Protein AF-A0A932V1C9-F1 (afdb_monomer_lite)

Secondary structure (DSSP, 8-state):
--HHHHHHHHHHHHHHHHHHHHHHHTT-S---TT--S---TTHHHHHHHHHHHHHHHHHHHHHHHTTS-HHHHHHHHHHHHHHHHHGGGS-HHHHH--SSGGG--STT--HHHHHHHHSS----HHHHHHHIIIIIHHHHHHHHHHHHTTTTT---HHHHHHHHHHHHHHHHHHHHHHHS-TTHHHHHHHHHHHHHHHHHHHHHHHHHHTT--

Foldseek 3Di:
DDPVLLVLLLQLLLVLQLVLQVCVQVCPPHVDCVCVDNSDNLSNNVRSNLRSVLLSLLVVLLVVLLPPDPVSLVVSLLVQLLVNLLSNLPVSSCVSDVPDPVPADDPPQGPVNSVVSVDDDPVPVVSSVNSSLQQSQLSNQLSVLCNVVVLLPDLDLVSLLVSLQVSLLRRCQSVCVVVPNSCCSNVSRSSSRNSSSNSNNVSSVVVVVVVVD

pLDDT: mean 82.54, std 16.8, range [38.56, 98.31]

Structure (mmCIF, N/CA/C/O backbone):
data_AF-A0A932V1C9-F1
#
_entry.id   AF-A0A932V1C9-F1
#
loop_
_atom_site.group_PDB
_atom_site.id
_atom_site.type_symbol
_atom_site.label_atom_id
_atom_site.label_alt_id
_atom_site.label_comp_id
_atom_site.label_asym_id
_atom_site.label_entity_id
_atom_site.label_seq_id
_atom_site.pdbx_PDB_ins_code
_atom_site.Cartn_x
_atom_site.Cartn_y
_atom_site.Cartn_z
_atom_site.occupancy
_atom_site.B_iso_or_equiv
_atom_site.auth_seq_id
_atom_site.auth_comp_id
_atom_site.auth_asym_id
_atom_site.auth_atom_id
_atom_site.pdbx_PDB_model_num
ATOM 1 N N . MET A 1 1 ? -2.515 -4.871 16.601 1.00 80.12 1 MET A N 1
ATOM 2 C CA . MET A 1 1 ? -3.136 -5.969 15.827 1.00 80.12 1 MET A CA 1
ATOM 3 C C . MET A 1 1 ? -2.437 -7.257 16.217 1.00 80.12 1 MET A C 1
ATOM 5 O O . MET A 1 1 ? -1.252 -7.191 16.514 1.00 80.12 1 MET A O 1
ATOM 9 N N . ARG A 1 2 ? -3.146 -8.390 16.272 1.00 86.50 2 ARG A N 1
ATOM 10 C CA . ARG A 1 2 ? -2.517 -9.699 16.536 1.00 86.50 2 ARG A CA 1
ATOM 11 C C . ARG A 1 2 ? -1.688 -10.137 15.316 1.00 86.50 2 ARG A C 1
ATOM 13 O O . ARG A 1 2 ? -2.022 -9.751 14.199 1.00 86.50 2 ARG A O 1
ATOM 20 N N . ALA A 1 3 ? -0.659 -10.965 15.514 1.00 86.25 3 ALA A N 1
ATOM 21 C CA . ALA A 1 3 ? 0.229 -11.427 14.436 1.00 86.25 3 ALA A CA 1
ATOM 22 C C . ALA A 1 3 ? -0.532 -12.086 13.269 1.00 86.25 3 ALA A C 1
ATOM 24 O O . ALA A 1 3 ? -0.274 -11.772 12.113 1.00 86.25 3 ALA A O 1
ATOM 25 N N . ARG A 1 4 ? -1.550 -12.908 13.564 1.00 87.62 4 ARG A N 1
ATOM 26 C CA . ARG A 1 4 ? -2.413 -13.543 12.547 1.00 87.62 4 ARG A CA 1
ATOM 27 C C . ARG A 1 4 ? -3.140 -12.529 11.653 1.00 87.62 4 ARG A C 1
ATOM 29 O O . ARG A 1 4 ? -3.198 -12.708 10.443 1.00 87.62 4 ARG A O 1
ATOM 36 N N . ALA A 1 5 ? -3.641 -11.444 12.247 1.00 90.25 5 ALA A N 1
ATOM 37 C CA . ALA A 1 5 ? -4.327 -10.378 11.520 1.00 90.25 5 ALA A CA 1
ATOM 38 C C . ALA A 1 5 ? -3.374 -9.627 10.573 1.00 90.25 5 ALA A C 1
ATOM 40 O O . ALA A 1 5 ? -3.745 -9.294 9.450 1.00 90.25 5 ALA A O 1
ATOM 41 N N . LEU A 1 6 ? -2.135 -9.386 11.013 1.00 92.31 6 LEU A N 1
ATOM 42 C CA . LEU A 1 6 ? -1.096 -8.807 10.159 1.00 92.31 6 LEU A CA 1
ATOM 43 C C . LEU A 1 6 ? -0.701 -9.774 9.038 1.00 92.31 6 LEU A C 1
ATOM 45 O O . LEU A 1 6 ? -0.618 -9.357 7.889 1.00 92.31 6 LEU A O 1
ATOM 49 N N . GLY A 1 7 ? -0.549 -11.063 9.352 1.00 94.94 7 GLY A N 1
ATOM 50 C CA . GLY A 1 7 ? -0.233 -12.103 8.373 1.00 94.94 7 GLY A CA 1
ATOM 51 C C . GLY A 1 7 ? -1.237 -12.155 7.221 1.00 94.94 7 GLY A C 1
ATOM 52 O O . GLY A 1 7 ? -0.828 -12.207 6.067 1.00 94.94 7 GLY A O 1
ATOM 53 N N . LEU A 1 8 ? -2.540 -12.049 7.507 1.00 96.44 8 LEU A N 1
ATOM 54 C CA . LEU A 1 8 ? -3.567 -12.021 6.462 1.00 96.44 8 LEU A CA 1
ATOM 55 C C . LEU A 1 8 ? -3.493 -10.760 5.586 1.00 96.44 8 LEU A C 1
ATOM 57 O O . LEU A 1 8 ? -3.622 -10.860 4.370 1.00 96.44 8 LEU A O 1
ATOM 61 N N . ILE A 1 9 ? -3.266 -9.585 6.182 1.00 97.12 9 ILE A N 1
ATOM 62 C CA . ILE A 1 9 ? -3.111 -8.327 5.431 1.00 97.12 9 ILE A CA 1
ATOM 63 C C . ILE A 1 9 ? -1.899 -8.415 4.497 1.00 97.12 9 ILE A C 1
ATOM 65 O O . ILE A 1 9 ? -2.013 -8.099 3.315 1.00 97.12 9 ILE A O 1
ATOM 69 N N . GLY A 1 10 ? -0.763 -8.887 5.018 1.00 97.44 10 GLY A N 1
ATOM 70 C CA . GLY A 1 10 ? 0.448 -9.104 4.231 1.00 97.44 10 GLY A CA 1
ATOM 71 C C . GLY A 1 10 ? 0.234 -10.123 3.113 1.00 97.44 10 GLY A C 1
ATOM 72 O O . GLY A 1 10 ? 0.611 -9.856 1.979 1.00 97.44 10 GLY A O 1
ATOM 73 N N . LEU A 1 11 ? -0.444 -11.242 3.393 1.00 97.81 11 LEU A N 1
ATOM 74 C CA . LEU A 1 11 ? -0.774 -12.255 2.389 1.00 97.81 11 LEU A CA 1
ATOM 75 C C . LEU A 1 11 ? -1.630 -11.675 1.258 1.00 97.81 11 LEU A C 1
ATOM 77 O O . LEU A 1 11 ? -1.297 -11.864 0.095 1.00 97.81 11 LEU A O 1
ATOM 81 N N . MET A 1 12 ? -2.705 -10.948 1.577 1.00 98.25 12 MET A N 1
ATOM 82 C CA . MET A 1 12 ? -3.568 -10.347 0.553 1.00 98.25 12 MET A CA 1
ATOM 83 C C . MET A 1 12 ? -2.836 -9.277 -0.263 1.00 98.25 12 MET A C 1
ATOM 85 O O . MET A 1 12 ? -2.973 -9.237 -1.486 1.00 98.25 12 MET A O 1
ATOM 89 N N . GLY A 1 13 ? -2.017 -8.450 0.396 1.00 97.81 13 GLY A N 1
ATOM 90 C CA . GLY A 1 13 ? -1.139 -7.501 -0.285 1.00 97.81 13 GLY A CA 1
ATOM 91 C C . GLY A 1 13 ? -0.151 -8.199 -1.216 1.00 97.81 13 GLY A C 1
ATOM 92 O O . GLY A 1 13 ? 0.055 -7.748 -2.341 1.00 97.81 13 GLY A O 1
ATOM 93 N N . GLY A 1 14 ? 0.414 -9.327 -0.784 1.00 97.44 14 GLY A N 1
ATOM 94 C CA . GLY A 1 14 ? 1.345 -10.109 -1.585 1.00 97.44 14 GLY A CA 1
ATOM 95 C C . GLY A 1 14 ? 0.688 -10.807 -2.767 1.00 97.44 14 GLY A C 1
ATOM 96 O O . GLY A 1 14 ? 1.219 -10.751 -3.868 1.00 97.44 14 GLY A O 1
ATOM 97 N N . VAL A 1 15 ? -0.507 -11.375 -2.596 1.00 97.94 15 VAL A N 1
ATOM 98 C CA . VAL A 1 15 ? -1.284 -11.931 -3.715 1.00 97.94 15 VAL A CA 1
ATOM 99 C C . VAL A 1 15 ? -1.595 -10.842 -4.744 1.00 97.94 15 VAL A C 1
ATOM 101 O O . VAL A 1 15 ? -1.341 -11.038 -5.929 1.00 97.94 15 VAL A O 1
ATOM 104 N N . GLY A 1 16 ? -2.061 -9.666 -4.311 1.00 96.94 16 GLY A N 1
ATOM 105 C CA . GLY A 1 16 ? -2.311 -8.545 -5.223 1.00 96.94 16 GLY A CA 1
ATOM 106 C C . GLY A 1 16 ? -1.048 -8.060 -5.941 1.00 96.94 16 GLY A C 1
ATOM 107 O O . GLY A 1 16 ? -1.083 -7.778 -7.136 1.00 96.94 16 GLY A O 1
ATOM 108 N N . GLY A 1 17 ? 0.082 -8.008 -5.232 1.00 95.19 17 GLY A N 1
ATOM 109 C CA . GLY A 1 17 ? 1.374 -7.640 -5.807 1.00 95.19 17 GLY A CA 1
ATOM 110 C C . GLY A 1 17 ? 1.875 -8.660 -6.831 1.00 95.19 17 GLY A C 1
ATOM 111 O O . GLY A 1 17 ? 2.350 -8.275 -7.897 1.00 95.19 17 GLY A O 1
ATOM 112 N N . ALA A 1 18 ? 1.705 -9.954 -6.546 1.00 94.88 18 ALA A N 1
ATOM 113 C CA . ALA A 1 18 ? 2.035 -11.042 -7.461 1.00 94.88 18 ALA A CA 1
ATOM 114 C C . ALA A 1 18 ? 1.186 -10.987 -8.737 1.00 94.88 18 ALA A C 1
ATOM 116 O O . ALA A 1 18 ? 1.734 -11.118 -9.826 1.00 94.88 18 ALA A O 1
ATOM 117 N N . ILE A 1 19 ? -0.127 -10.749 -8.613 1.00 94.94 19 ILE A N 1
ATOM 118 C CA . ILE A 1 19 ? -1.040 -10.609 -9.759 1.00 94.94 19 ILE A CA 1
ATOM 119 C C . ILE A 1 19 ? -0.612 -9.433 -10.638 1.00 94.94 19 ILE A C 1
ATOM 121 O O . ILE A 1 19 ? -0.458 -9.598 -11.844 1.00 94.94 19 ILE A O 1
ATOM 125 N N . ASN A 1 20 ? -0.350 -8.269 -10.039 1.00 91.94 20 ASN A N 1
ATOM 126 C CA . ASN A 1 20 ? 0.087 -7.089 -10.784 1.00 91.94 20 ASN A CA 1
ATOM 127 C C . ASN A 1 20 ? 1.420 -7.323 -11.507 1.00 91.94 20 ASN A C 1
ATOM 129 O O . ASN A 1 20 ? 1.553 -6.970 -12.675 1.00 91.94 20 ASN A O 1
ATOM 133 N N . ALA A 1 21 ? 2.390 -7.942 -10.833 1.00 88.69 21 ALA A N 1
ATOM 134 C CA . ALA A 1 21 ? 3.677 -8.289 -11.423 1.00 88.69 21 ALA A CA 1
ATOM 135 C C . ALA A 1 21 ? 3.544 -9.333 -12.541 1.00 88.69 21 ALA A C 1
ATOM 137 O O . ALA A 1 21 ? 4.199 -9.212 -13.576 1.00 88.69 21 ALA A O 1
ATOM 138 N N . TRP A 1 22 ? 2.672 -10.327 -12.355 1.00 90.38 22 TRP A N 1
ATOM 139 C CA . TRP A 1 22 ? 2.363 -11.329 -13.369 1.00 90.38 22 TRP A CA 1
ATOM 140 C C . TRP A 1 22 ? 1.705 -10.704 -14.597 1.00 90.38 22 TRP A C 1
ATOM 142 O O . TRP A 1 22 ? 2.082 -11.040 -15.711 1.00 90.38 22 TRP A O 1
ATOM 152 N N . TRP A 1 23 ? 0.789 -9.752 -14.427 1.00 89.56 23 TRP A N 1
ATOM 153 C CA . TRP A 1 23 ? 0.199 -9.014 -15.542 1.00 89.56 23 TRP A CA 1
ATOM 154 C C . TRP A 1 23 ? 1.222 -8.209 -16.329 1.00 89.56 23 TRP A C 1
ATOM 156 O O . TRP A 1 23 ? 1.240 -8.296 -17.555 1.00 89.56 23 TRP A O 1
ATOM 166 N N . CYS A 1 24 ? 2.135 -7.516 -15.645 1.00 81.69 24 CYS A N 1
ATOM 167 C CA . CYS A 1 24 ? 3.250 -6.853 -16.317 1.00 81.69 24 CYS A CA 1
ATOM 168 C C . CYS A 1 24 ? 4.130 -7.862 -17.081 1.00 81.69 24 CYS A C 1
ATOM 170 O O . CYS A 1 24 ? 4.468 -7.619 -18.235 1.00 81.69 24 CYS A O 1
ATOM 172 N N . TYR A 1 25 ? 4.440 -9.016 -16.477 1.00 82.12 25 TYR A N 1
ATOM 173 C CA . TYR A 1 25 ? 5.210 -10.098 -17.107 1.00 82.12 25 TYR A CA 1
ATOM 174 C C . TYR A 1 25 ? 4.509 -10.685 -18.342 1.00 82.12 25 TYR A C 1
ATOM 176 O O . TYR A 1 25 ? 5.126 -10.850 -19.391 1.00 82.12 25 TYR A O 1
ATOM 184 N N . ALA A 1 26 ? 3.210 -10.964 -18.234 1.00 84.88 26 ALA A N 1
ATOM 185 C CA . ALA A 1 26 ? 2.373 -11.499 -19.303 1.00 84.88 26 ALA A CA 1
ATOM 186 C C . ALA A 1 26 ? 2.021 -10.449 -20.370 1.00 84.88 26 ALA A C 1
ATOM 188 O O . ALA A 1 26 ? 1.334 -10.769 -21.339 1.00 84.88 26 ALA A O 1
ATOM 189 N N . LYS A 1 27 ? 2.465 -9.199 -20.180 1.00 81.12 27 LYS A N 1
ATOM 190 C CA . LYS A 1 27 ? 2.101 -8.032 -20.983 1.00 81.12 27 LYS A CA 1
ATOM 191 C C . LYS A 1 27 ? 0.581 -7.906 -21.166 1.00 81.12 27 LYS A C 1
ATOM 193 O O . LYS A 1 27 ? 0.068 -7.683 -22.259 1.00 81.12 27 LYS A O 1
ATOM 198 N N . PHE A 1 28 ? -0.142 -8.093 -20.068 1.00 81.56 28 PHE A N 1
ATOM 199 C CA . PHE A 1 28 ? -1.590 -7.967 -19.983 1.00 81.56 28 PHE A CA 1
ATOM 200 C C . PHE A 1 28 ? -1.948 -6.734 -19.141 1.00 81.56 28 PHE A C 1
ATOM 202 O O . PHE A 1 28 ? -1.305 -6.500 -18.118 1.00 81.56 28 PHE A O 1
ATOM 209 N N . PRO A 1 29 ? -2.982 -5.955 -19.504 1.00 74.38 29 PRO A N 1
ATOM 210 C CA . PRO A 1 29 ? -3.862 -6.108 -20.670 1.00 74.38 29 PRO A CA 1
ATOM 211 C C . PRO A 1 29 ? -3.305 -5.529 -21.978 1.00 74.38 29 PRO A C 1
ATOM 213 O O . PRO A 1 29 ? -3.916 -5.735 -23.022 1.00 74.38 29 PRO A O 1
ATOM 216 N N . VAL A 1 30 ? -2.176 -4.810 -21.947 1.00 64.25 30 VAL A N 1
ATOM 217 C CA . VAL A 1 30 ? -1.542 -4.284 -23.163 1.00 64.25 30 VAL A CA 1
ATOM 218 C C . VAL A 1 30 ? -0.171 -4.912 -23.369 1.00 64.25 30 VAL A C 1
ATOM 220 O O . VAL A 1 30 ? 0.690 -4.761 -22.494 1.00 64.25 30 VAL A O 1
ATOM 223 N N . PRO A 1 31 ? 0.066 -5.535 -24.540 1.00 62.12 31 PRO A N 1
ATOM 224 C CA . PRO A 1 31 ? 1.394 -5.907 -24.982 1.00 62.12 31 PRO A CA 1
ATOM 225 C C . PRO A 1 31 ? 2.174 -4.628 -25.269 1.00 62.12 31 PRO A C 1
ATOM 227 O O . PRO A 1 31 ? 2.149 -4.112 -26.379 1.00 62.12 31 PRO A O 1
ATOM 230 N N . SER A 1 32 ? 2.790 -4.036 -24.246 1.00 53.72 32 SER A N 1
ATOM 231 C CA . SER A 1 32 ? 3.594 -2.841 -24.454 1.00 53.72 32 SER A CA 1
ATOM 232 C C . SER A 1 32 ? 5.008 -3.260 -24.854 1.00 53.72 32 SER A C 1
ATOM 234 O O . SER A 1 32 ? 5.739 -3.916 -24.108 1.00 53.72 32 SER A O 1
ATOM 236 N N . ASP A 1 33 ? 5.420 -2.835 -26.044 1.00 58.66 33 ASP A N 1
ATOM 237 C CA . ASP A 1 33 ? 6.818 -2.890 -26.496 1.00 58.66 33 ASP A CA 1
ATOM 238 C C . ASP A 1 33 ? 7.724 -1.994 -25.630 1.00 58.66 33 ASP A C 1
ATOM 240 O O . ASP A 1 33 ? 8.948 -2.065 -25.697 1.00 58.66 33 ASP A O 1
ATOM 244 N N . VAL A 1 34 ? 7.105 -1.170 -24.772 1.00 53.72 34 VAL A N 1
ATOM 245 C CA . VAL A 1 34 ? 7.740 -0.314 -23.762 1.00 53.72 34 VAL A CA 1
ATOM 246 C C . VAL A 1 34 ? 8.549 -1.137 -22.755 1.00 53.72 34 VAL A C 1
ATOM 248 O O . VAL A 1 34 ? 9.534 -0.657 -22.204 1.00 53.72 34 VAL A O 1
ATOM 251 N N . PHE A 1 35 ? 8.179 -2.402 -22.564 1.00 57.06 35 PHE A N 1
ATOM 252 C CA . PHE A 1 35 ? 8.959 -3.386 -21.830 1.00 57.06 35 PHE A CA 1
ATOM 253 C C . PHE A 1 35 ? 9.702 -4.301 -22.813 1.00 57.06 35 PHE A C 1
ATOM 255 O O . PHE A 1 35 ? 9.440 -5.501 -22.906 1.00 57.06 35 PHE A O 1
ATOM 262 N N . SER A 1 36 ? 10.620 -3.719 -23.585 1.00 53.94 36 SER A N 1
ATOM 263 C CA . SER A 1 36 ? 11.489 -4.435 -24.532 1.00 53.94 36 SER A CA 1
ATOM 264 C C . SER A 1 36 ? 12.518 -5.348 -23.844 1.00 53.94 36 SER A C 1
ATOM 266 O O . SER A 1 36 ? 13.163 -6.163 -24.502 1.00 53.94 36 SER A O 1
ATOM 268 N N . GLY A 1 37 ? 12.651 -5.256 -22.517 1.00 59.19 37 GLY A N 1
ATOM 269 C CA . GLY A 1 37 ? 13.439 -6.182 -21.709 1.00 59.19 37 GLY A CA 1
ATOM 270 C C . GLY A 1 37 ? 12.761 -7.546 -21.554 1.00 59.19 37 GLY A C 1
ATOM 271 O O . GLY A 1 37 ? 11.537 -7.651 -21.471 1.00 59.19 37 GLY A O 1
ATOM 272 N N . GLN A 1 38 ? 13.563 -8.609 -21.469 1.00 59.91 38 GLN A N 1
ATOM 273 C CA . GLN A 1 38 ? 13.074 -9.937 -21.099 1.00 59.91 38 GLN A CA 1
ATOM 274 C C . GLN A 1 38 ? 12.566 -9.889 -19.653 1.00 59.91 38 GLN A C 1
ATOM 276 O O . GLN A 1 38 ? 13.347 -9.995 -18.710 1.00 59.91 38 GLN A O 1
ATOM 281 N N . PHE A 1 39 ? 11.257 -9.703 -19.472 1.00 63.25 39 PHE A N 1
ATOM 282 C CA . PHE A 1 39 ? 10.619 -9.907 -18.179 1.00 63.25 39 PHE A CA 1
ATOM 283 C C . PHE A 1 39 ? 10.941 -11.327 -17.712 1.00 63.25 39 PHE A C 1
ATOM 285 O O . PHE A 1 39 ? 10.772 -12.309 -18.435 1.00 63.25 39 PHE A O 1
ATOM 292 N N . THR A 1 40 ? 11.461 -11.427 -16.501 1.00 74.12 40 THR A N 1
ATOM 293 C CA . THR A 1 40 ? 11.909 -12.662 -15.868 1.00 74.12 40 THR A CA 1
ATOM 294 C C . THR A 1 40 ? 10.891 -13.095 -14.821 1.00 74.12 40 THR A C 1
ATOM 296 O O . THR A 1 40 ? 10.266 -12.272 -14.150 1.00 74.12 40 THR A O 1
ATOM 299 N N . TRP A 1 41 ? 10.739 -14.406 -14.625 1.00 76.75 41 TRP A N 1
ATOM 300 C CA . TRP A 1 41 ? 9.763 -14.947 -13.671 1.00 76.75 41 TRP A CA 1
ATOM 301 C C . TRP A 1 41 ? 9.957 -14.430 -12.232 1.00 76.75 41 TRP A C 1
ATOM 303 O O . TRP A 1 41 ? 8.987 -14.289 -11.492 1.00 76.75 41 TRP A O 1
ATOM 313 N N . HIS A 1 42 ? 11.187 -14.069 -11.842 1.00 78.06 42 HIS A N 1
ATOM 314 C CA . HIS A 1 42 ? 11.495 -13.535 -10.509 1.00 78.06 42 HIS A CA 1
ATOM 315 C C . HIS A 1 42 ? 10.808 -12.193 -10.187 1.00 78.06 42 HIS A C 1
ATOM 317 O O . HIS A 1 42 ? 10.778 -11.785 -9.026 1.00 78.06 42 HIS A O 1
ATOM 323 N N . ILE A 1 43 ? 10.209 -11.527 -11.177 1.00 80.19 43 ILE A N 1
ATOM 324 C CA . ILE A 1 43 ? 9.404 -10.319 -10.974 1.00 80.19 43 ILE A CA 1
ATOM 325 C C . ILE A 1 43 ? 8.122 -10.624 -10.188 1.00 80.19 43 ILE A C 1
ATOM 327 O O . ILE A 1 43 ? 7.707 -9.806 -9.372 1.00 80.19 43 ILE A O 1
ATOM 331 N N . VAL A 1 44 ? 7.529 -11.813 -10.344 1.00 88.12 44 VAL A N 1
ATOM 332 C CA . VAL A 1 44 ? 6.312 -12.211 -9.614 1.00 88.12 44 VAL A CA 1
ATOM 333 C C . VAL A 1 44 ? 6.545 -12.322 -8.097 1.00 88.12 44 VAL A C 1
ATOM 335 O O . VAL A 1 44 ? 5.837 -11.643 -7.348 1.00 88.12 44 VAL A O 1
ATOM 338 N N . PRO A 1 45 ? 7.531 -13.097 -7.592 1.00 89.62 45 PRO A N 1
ATOM 339 C CA . PRO A 1 45 ? 7.814 -13.145 -6.158 1.00 89.62 45 PRO A CA 1
ATOM 340 C C . PRO A 1 45 ? 8.310 -11.800 -5.609 1.00 89.62 45 PRO A C 1
ATOM 342 O O . PRO A 1 45 ? 7.960 -11.445 -4.483 1.00 89.62 45 PRO A O 1
ATOM 345 N N . ALA A 1 46 ? 9.052 -11.010 -6.395 1.00 86.38 46 ALA A N 1
ATOM 346 C CA . ALA A 1 46 ? 9.407 -9.648 -6.000 1.00 86.38 46 ALA A CA 1
ATOM 347 C C . ALA A 1 46 ? 8.155 -8.768 -5.846 1.00 86.38 46 ALA A C 1
ATOM 349 O O . ALA A 1 46 ? 8.009 -8.080 -4.837 1.00 86.38 46 ALA A O 1
ATOM 350 N N . GLY A 1 47 ? 7.219 -8.825 -6.796 1.00 90.38 47 GLY A N 1
ATOM 351 C CA . GLY A 1 47 ? 5.933 -8.133 -6.719 1.00 90.38 47 GLY A CA 1
ATOM 352 C C . GLY A 1 47 ? 5.120 -8.549 -5.497 1.00 90.38 47 GLY A C 1
ATOM 353 O O . GLY A 1 47 ? 4.558 -7.695 -4.813 1.00 90.38 47 GLY A O 1
ATOM 354 N N . ALA A 1 48 ? 5.125 -9.840 -5.161 1.00 94.56 48 ALA A N 1
ATOM 355 C CA . ALA A 1 48 ? 4.479 -10.346 -3.956 1.00 94.56 48 ALA A CA 1
ATOM 356 C C . ALA A 1 48 ? 5.074 -9.735 -2.679 1.00 94.56 48 ALA A C 1
ATOM 358 O O . ALA A 1 48 ? 4.347 -9.250 -1.814 1.00 94.56 48 ALA A O 1
ATOM 359 N N . ALA A 1 49 ? 6.400 -9.703 -2.562 1.00 92.75 49 ALA A N 1
ATOM 360 C CA . ALA A 1 49 ? 7.061 -9.139 -1.392 1.00 92.75 49 ALA A CA 1
ATOM 361 C C . ALA A 1 49 ? 6.802 -7.627 -1.245 1.00 92.75 49 ALA A C 1
ATOM 363 O O . ALA A 1 49 ? 6.452 -7.168 -0.156 1.00 92.75 49 ALA A O 1
ATOM 364 N N . HIS A 1 50 ? 6.885 -6.866 -2.341 1.00 91.19 50 HIS A N 1
ATOM 365 C CA . HIS A 1 50 ? 6.566 -5.435 -2.344 1.00 91.19 50 HIS A CA 1
ATOM 366 C C . HIS A 1 50 ? 5.102 -5.175 -1.986 1.00 91.19 50 HIS A C 1
ATOM 368 O O . HIS A 1 50 ? 4.814 -4.340 -1.129 1.00 91.19 50 HIS A O 1
ATOM 374 N N . GLY A 1 51 ? 4.175 -5.921 -2.592 1.00 95.31 51 GLY A N 1
ATOM 375 C CA . GLY A 1 51 ? 2.746 -5.795 -2.319 1.00 95.31 51 GLY A CA 1
ATOM 376 C C . GLY A 1 51 ? 2.396 -6.109 -0.864 1.00 95.31 51 GLY A C 1
ATOM 377 O O . GLY A 1 51 ? 1.579 -5.405 -0.265 1.00 95.31 51 GLY A O 1
ATOM 378 N N . ALA A 1 52 ? 3.038 -7.123 -0.275 1.00 96.81 52 ALA A N 1
ATOM 379 C CA . ALA A 1 52 ? 2.880 -7.467 1.135 1.00 96.81 52 ALA A CA 1
ATOM 380 C C . ALA A 1 52 ? 3.423 -6.363 2.050 1.00 96.81 52 ALA A C 1
ATOM 382 O O . ALA A 1 52 ? 2.736 -5.943 2.984 1.00 96.81 52 ALA A O 1
ATOM 383 N N . LEU A 1 53 ? 4.630 -5.863 1.771 1.00 95.25 53 LEU A N 1
ATOM 384 C CA . LEU A 1 53 ? 5.261 -4.822 2.576 1.00 95.25 53 LEU A CA 1
ATOM 385 C C . LEU A 1 53 ? 4.468 -3.511 2.520 1.00 95.25 53 LEU A C 1
ATOM 387 O O . LEU A 1 53 ? 4.202 -2.917 3.565 1.00 95.25 53 LEU A O 1
ATOM 391 N N . LEU A 1 54 ? 4.009 -3.109 1.331 1.00 95.19 54 LEU A N 1
ATOM 392 C CA . LEU A 1 54 ? 3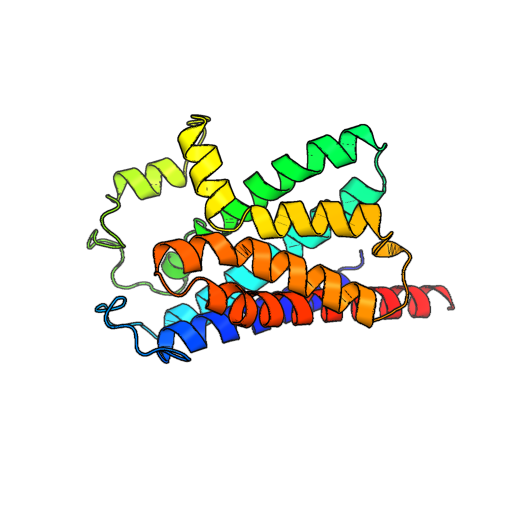.174 -1.924 1.135 1.00 95.19 54 LEU A CA 1
ATOM 393 C C . LEU A 1 54 ? 1.867 -2.017 1.930 1.00 95.19 54 LEU A C 1
ATOM 395 O O . LEU A 1 54 ? 1.493 -1.066 2.619 1.00 95.19 54 LEU A O 1
ATOM 399 N N . ALA A 1 55 ? 1.209 -3.179 1.908 1.00 96.88 55 ALA A N 1
ATOM 400 C CA . ALA A 1 55 ? -0.009 -3.409 2.678 1.00 96.88 55 ALA A CA 1
ATOM 401 C C . ALA A 1 55 ? 0.247 -3.349 4.193 1.00 96.88 55 ALA A C 1
ATOM 403 O O . ALA A 1 55 ? -0.476 -2.665 4.920 1.00 96.88 55 ALA A O 1
ATOM 404 N N . LEU A 1 56 ? 1.288 -4.030 4.681 1.00 96.62 56 LEU A N 1
ATOM 405 C CA . LEU A 1 56 ? 1.630 -4.065 6.105 1.00 96.62 56 LEU A CA 1
ATOM 406 C C . LEU A 1 56 ? 1.990 -2.680 6.646 1.00 96.62 56 LEU A C 1
ATOM 408 O O . LEU A 1 56 ? 1.496 -2.287 7.706 1.00 96.62 56 LEU A O 1
ATOM 412 N N . VAL A 1 57 ? 2.825 -1.939 5.920 1.00 95.06 57 VAL A N 1
ATOM 413 C CA . VAL A 1 57 ? 3.267 -0.599 6.312 1.00 95.06 57 VAL A CA 1
ATOM 414 C C . VAL A 1 57 ? 2.104 0.386 6.245 1.00 95.06 57 VAL A C 1
ATOM 416 O O . VAL A 1 57 ? 1.824 1.048 7.245 1.00 95.06 57 VAL A O 1
ATOM 419 N N . GLY A 1 58 ? 1.371 0.441 5.129 1.00 94.81 58 GLY A N 1
ATOM 420 C CA . GLY A 1 58 ? 0.243 1.360 4.961 1.00 94.81 58 GLY A CA 1
ATOM 421 C C . GLY A 1 58 ? -0.852 1.142 6.009 1.00 94.81 58 GLY A C 1
ATOM 422 O O . GLY A 1 58 ? -1.253 2.076 6.711 1.00 94.81 58 GLY A O 1
ATOM 423 N N . VAL A 1 59 ? -1.281 -0.110 6.204 1.00 95.50 59 VAL A N 1
ATOM 424 C CA . VAL A 1 59 ? -2.301 -0.446 7.209 1.00 95.50 59 VAL A CA 1
ATOM 425 C C . VAL A 1 59 ? -1.767 -0.255 8.631 1.00 95.50 59 VAL A C 1
ATOM 427 O O . VAL A 1 59 ? -2.491 0.233 9.502 1.00 95.50 59 VAL A O 1
ATOM 430 N N . GLY A 1 60 ? -0.506 -0.605 8.890 1.00 95.06 60 GLY A N 1
ATOM 431 C CA . GLY A 1 60 ? 0.141 -0.413 10.188 1.00 95.06 60 GLY A CA 1
ATOM 432 C C . GLY A 1 60 ? 0.204 1.059 10.596 1.00 95.06 60 GLY A C 1
ATOM 433 O O . GLY A 1 60 ? -0.157 1.402 11.728 1.00 95.06 60 GLY A O 1
ATOM 434 N N . LEU A 1 61 ? 0.589 1.938 9.667 1.00 94.88 61 LEU A N 1
ATOM 435 C CA . LEU A 1 61 ? 0.613 3.387 9.867 1.00 94.88 61 LEU A CA 1
ATOM 436 C C . LEU A 1 61 ? -0.794 3.942 10.087 1.00 94.88 61 LEU A C 1
ATOM 438 O O . LEU A 1 61 ? -1.008 4.645 11.075 1.00 94.88 61 LEU A O 1
ATOM 442 N N . ALA A 1 62 ? -1.776 3.560 9.264 1.00 94.25 62 ALA A N 1
ATOM 443 C CA . ALA A 1 62 ? -3.172 3.962 9.453 1.00 94.25 62 ALA A CA 1
ATOM 444 C C . ALA A 1 62 ? -3.710 3.533 10.831 1.00 94.25 62 ALA A C 1
ATOM 446 O O . ALA A 1 62 ? -4.303 4.329 11.566 1.00 94.25 62 ALA A O 1
ATOM 447 N N . ALA A 1 63 ? -3.433 2.293 11.241 1.00 93.38 63 ALA A N 1
ATOM 448 C CA . ALA A 1 63 ? -3.822 1.773 12.546 1.00 93.38 63 ALA A CA 1
ATOM 449 C C . ALA A 1 63 ? -3.151 2.517 13.707 1.00 93.38 63 ALA A C 1
ATOM 451 O O . ALA A 1 63 ? -3.791 2.752 14.734 1.00 93.38 63 ALA A O 1
ATOM 452 N N . ARG A 1 64 ? -1.886 2.923 13.559 1.00 94.12 64 ARG A N 1
ATOM 453 C CA . ARG A 1 64 ? -1.159 3.680 14.587 1.00 94.12 64 ARG A CA 1
ATOM 454 C C . ARG A 1 64 ? -1.638 5.129 14.673 1.00 94.12 64 ARG A C 1
ATOM 456 O O . ARG A 1 64 ? -1.877 5.614 15.778 1.00 94.12 64 ARG A O 1
ATOM 463 N N . LEU A 1 65 ? -1.818 5.796 13.534 1.00 94.25 65 LEU A N 1
ATOM 464 C CA . LEU A 1 65 ? -2.246 7.195 13.444 1.00 94.25 65 LEU A CA 1
ATOM 465 C C . LEU A 1 65 ? -3.704 7.391 13.866 1.00 94.25 65 LEU A C 1
ATOM 467 O O . LEU A 1 65 ? -4.028 8.396 14.491 1.00 94.25 65 LEU A O 1
ATOM 471 N N . SER A 1 66 ? -4.580 6.410 13.638 1.00 91.19 66 SER A N 1
ATOM 472 C CA . SER A 1 66 ? -5.986 6.481 14.072 1.00 91.19 66 SER A CA 1
ATOM 473 C C . SER A 1 66 ? -6.177 6.688 15.583 1.00 91.19 66 SER A C 1
ATOM 475 O O . SER A 1 66 ? -7.223 7.173 16.010 1.00 91.19 66 SER A O 1
ATOM 477 N N . LYS A 1 67 ? -5.169 6.349 16.398 1.00 91.44 67 LYS A N 1
ATOM 478 C CA . LYS A 1 67 ? -5.165 6.534 17.858 1.00 91.44 67 LYS A CA 1
ATOM 479 C C . LYS A 1 67 ? -4.574 7.874 18.303 1.00 91.44 67 LYS A C 1
ATOM 481 O O . LYS A 1 67 ? -4.509 8.147 19.496 1.00 91.44 67 LYS A O 1
ATOM 486 N N . LYS A 1 68 ? -4.075 8.679 17.367 1.00 94.50 68 LYS A N 1
ATOM 487 C CA . LYS A 1 68 ? -3.412 9.962 17.624 1.00 94.50 68 LYS A CA 1
ATOM 488 C C . LYS A 1 68 ? -4.392 11.133 17.459 1.00 94.50 68 LYS A C 1
ATOM 490 O O . LYS A 1 68 ? -5.440 10.937 16.831 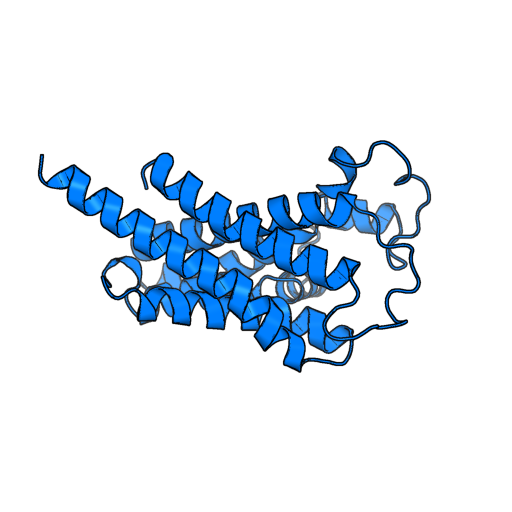1.00 94.50 68 LYS A O 1
ATOM 495 N N . PRO A 1 69 ? -4.100 12.324 18.018 1.00 94.31 69 PRO A N 1
ATOM 496 C CA . PRO A 1 69 ? -4.892 13.532 17.776 1.00 94.31 69 PRO A CA 1
ATOM 497 C C . PRO A 1 69 ? -4.914 13.909 16.288 1.00 94.31 69 PRO A C 1
ATOM 499 O O . PRO A 1 69 ? -4.050 13.489 15.519 1.00 94.31 69 PRO A O 1
ATOM 502 N N . LEU A 1 70 ? -5.908 14.706 15.882 1.00 91.00 70 LEU A N 1
ATOM 503 C CA . LEU A 1 70 ? -6.190 15.005 14.474 1.00 91.00 70 LEU A CA 1
ATOM 504 C C . LEU A 1 70 ? -4.982 15.593 13.725 1.00 91.00 70 LEU A C 1
ATOM 506 O O . LEU A 1 70 ? -4.674 15.142 12.627 1.00 91.00 70 LEU A O 1
ATOM 510 N N . TRP A 1 71 ? -4.249 16.529 14.330 1.00 94.38 71 TRP A N 1
ATOM 511 C CA . TRP A 1 71 ? -3.072 17.142 13.705 1.00 94.38 71 TRP A CA 1
ATOM 512 C C . TRP A 1 71 ? -1.963 16.122 13.392 1.00 94.38 71 TRP A C 1
ATOM 514 O O . TRP A 1 71 ? -1.368 16.169 12.320 1.00 94.38 71 TRP A O 1
ATOM 524 N N . MET A 1 72 ? -1.732 15.137 14.272 1.00 94.31 72 MET A N 1
ATOM 525 C CA . MET A 1 72 ? -0.750 14.072 14.024 1.00 94.31 72 MET A CA 1
ATOM 526 C C . MET A 1 72 ? -1.188 13.167 12.875 1.00 94.31 72 MET A C 1
ATOM 528 O O . MET A 1 72 ? -0.342 12.614 12.18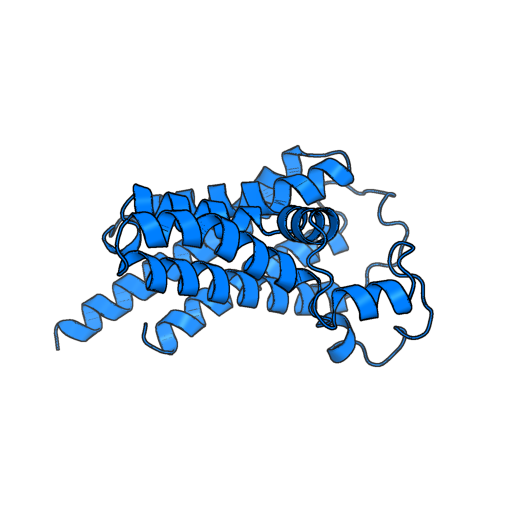1 1.00 94.31 72 MET A O 1
ATOM 532 N N . ARG A 1 73 ? -2.500 12.993 12.669 1.00 92.50 73 ARG A N 1
ATOM 533 C CA . ARG A 1 73 ? -3.022 12.242 11.519 1.00 92.50 73 ARG A CA 1
ATOM 534 C C . ARG A 1 73 ? -2.739 12.993 10.230 1.00 92.50 73 ARG A C 1
ATOM 536 O O . ARG A 1 73 ? -2.245 12.376 9.299 1.00 92.50 73 ARG A O 1
ATOM 543 N N . TRP A 1 74 ? -2.981 14.304 10.217 1.00 92.94 74 TRP A N 1
ATOM 544 C CA . TRP A 1 74 ? -2.689 15.158 9.067 1.00 92.94 74 TRP A CA 1
ATOM 545 C C . TRP A 1 74 ? -1.210 15.158 8.701 1.00 92.94 74 TRP A C 1
ATOM 547 O O . TRP A 1 74 ? -0.892 14.934 7.543 1.00 92.94 74 TRP A O 1
ATOM 557 N N . VAL A 1 75 ? -0.311 15.306 9.678 1.00 95.00 75 VAL A N 1
ATOM 558 C CA . VAL A 1 75 ? 1.142 15.180 9.450 1.00 95.00 75 VAL A CA 1
ATOM 559 C C . VAL A 1 75 ? 1.518 13.751 9.046 1.00 95.00 75 VAL A C 1
ATOM 561 O O . VAL A 1 75 ? 2.395 13.533 8.215 1.00 95.00 75 VAL A O 1
ATOM 564 N N . GLY A 1 76 ? 0.830 12.757 9.603 1.00 94.69 76 GLY A N 1
ATOM 565 C CA . GLY A 1 76 ? 1.051 11.350 9.299 1.00 94.69 76 GLY A CA 1
ATOM 566 C C . GLY A 1 76 ? 0.689 10.948 7.867 1.00 94.69 76 GLY A C 1
ATOM 567 O O . GLY A 1 76 ? 1.258 9.976 7.379 1.00 94.69 76 GLY A O 1
ATOM 568 N N . VAL A 1 77 ? -0.201 11.677 7.180 1.00 95.31 77 VAL A N 1
ATOM 569 C CA . VAL A 1 77 ? -0.573 11.415 5.777 1.00 95.31 77 VAL A CA 1
ATOM 570 C C . VAL A 1 77 ? 0.640 11.535 4.839 1.00 95.31 77 VAL A C 1
ATOM 572 O O . VAL A 1 77 ? 1.031 10.505 4.289 1.00 95.31 77 VAL A O 1
ATOM 575 N N . PRO A 1 78 ? 1.306 12.698 4.681 1.00 93.94 78 PRO A N 1
ATOM 576 C CA . PRO A 1 78 ? 2.464 12.812 3.795 1.00 93.94 78 PRO A CA 1
ATOM 577 C C . PRO A 1 78 ? 3.630 11.925 4.246 1.00 93.94 78 PRO A C 1
ATOM 579 O O . PRO A 1 78 ? 4.281 11.301 3.410 1.00 93.94 78 PRO A O 1
ATOM 582 N N . VAL A 1 79 ? 3.846 11.775 5.560 1.00 92.94 79 VAL A N 1
ATOM 583 C CA . VAL A 1 79 ? 4.871 10.865 6.101 1.00 92.94 79 VAL A CA 1
ATOM 584 C C . VAL A 1 79 ? 4.603 9.420 5.679 1.00 92.94 79 VAL A C 1
ATOM 586 O O . VAL A 1 79 ? 5.523 8.716 5.268 1.00 92.94 79 VAL A O 1
ATOM 589 N N . SER A 1 80 ? 3.346 8.971 5.728 1.00 94.69 80 SER A N 1
ATOM 590 C CA . SER A 1 80 ? 2.988 7.626 5.279 1.00 94.69 80 SER A CA 1
ATOM 591 C C . SER A 1 80 ? 3.243 7.422 3.793 1.00 94.69 80 SER A C 1
ATOM 593 O O . SER A 1 80 ? 3.674 6.337 3.404 1.00 94.69 80 SER A O 1
ATOM 595 N N . GLY A 1 81 ? 3.053 8.464 2.981 1.00 93.75 81 GLY A N 1
ATOM 596 C CA . GLY A 1 81 ? 3.385 8.413 1.569 1.00 93.75 81 GLY A CA 1
ATOM 597 C C . GLY A 1 81 ? 4.875 8.318 1.307 1.00 93.75 81 GLY A C 1
ATOM 598 O O . GLY A 1 81 ? 5.277 7.477 0.517 1.00 93.75 81 GLY A O 1
ATOM 599 N N . ILE A 1 82 ? 5.704 9.084 2.013 1.00 91.00 82 ILE A N 1
ATOM 600 C CA . ILE A 1 82 ? 7.165 8.974 1.880 1.00 91.00 82 ILE A CA 1
ATOM 601 C C . ILE A 1 82 ? 7.629 7.555 2.236 1.00 91.00 82 ILE A C 1
ATOM 603 O O . ILE A 1 82 ? 8.359 6.936 1.467 1.00 91.00 82 ILE A O 1
ATOM 607 N N . ILE A 1 83 ? 7.152 7.001 3.358 1.00 91.62 83 ILE A N 1
ATOM 608 C CA . ILE A 1 83 ? 7.528 5.647 3.793 1.00 91.62 83 ILE A CA 1
ATOM 609 C C . ILE A 1 83 ? 7.062 4.594 2.774 1.00 91.62 83 ILE A C 1
ATOM 611 O O . ILE A 1 83 ? 7.827 3.704 2.410 1.00 91.62 83 ILE A O 1
ATOM 615 N N . CYS A 1 84 ? 5.817 4.683 2.297 1.00 92.56 84 CYS A N 1
ATOM 616 C CA . CYS A 1 84 ? 5.280 3.732 1.320 1.00 92.56 84 CYS A CA 1
ATOM 617 C C . CYS A 1 84 ? 5.948 3.863 -0.054 1.00 92.56 84 CYS A C 1
ATOM 619 O O . CYS A 1 84 ? 6.180 2.859 -0.717 1.00 92.56 84 CYS A O 1
ATOM 621 N N . GLY A 1 85 ? 6.291 5.085 -0.458 1.00 87.69 85 GLY A N 1
ATOM 622 C CA . GLY A 1 85 ? 7.013 5.388 -1.689 1.00 87.69 85 GLY A CA 1
ATOM 623 C C . GLY A 1 85 ? 8.445 4.858 -1.710 1.00 87.69 85 GLY A C 1
ATOM 624 O O . GLY A 1 85 ? 9.015 4.680 -2.779 1.00 87.69 85 GLY A O 1
ATOM 625 N N . TRP A 1 86 ? 9.005 4.543 -0.540 1.00 85.75 86 TRP A N 1
ATOM 626 C CA . TRP A 1 86 ? 10.340 3.964 -0.398 1.00 85.75 86 TRP A CA 1
ATOM 627 C C . TRP A 1 86 ? 10.380 2.447 -0.619 1.00 85.75 86 TRP A C 1
ATOM 629 O O . TRP A 1 86 ? 11.390 1.900 -1.048 1.00 85.75 86 TRP A O 1
ATOM 639 N N . ILE A 1 87 ? 9.268 1.755 -0.364 1.00 88.06 87 ILE A N 1
ATOM 640 C CA . ILE A 1 87 ? 9.157 0.291 -0.477 1.00 88.06 87 ILE A CA 1
ATOM 641 C C . ILE A 1 87 ? 9.598 -0.274 -1.840 1.00 88.06 87 ILE A C 1
ATOM 643 O O . ILE A 1 87 ? 10.338 -1.251 -1.828 1.00 88.06 87 ILE A O 1
ATOM 647 N N . PRO A 1 88 ? 9.201 0.295 -2.993 1.00 79.06 88 PRO A N 1
ATOM 648 C CA . PRO A 1 88 ? 9.581 -0.192 -4.326 1.00 79.06 88 PRO A CA 1
ATOM 649 C C . PRO A 1 88 ? 11.081 -0.139 -4.602 1.00 79.06 88 PRO A C 1
ATOM 651 O O . PRO A 1 88 ? 11.571 -0.843 -5.478 1.00 79.06 88 PRO A O 1
ATOM 654 N N . TYR A 1 89 ? 11.796 0.723 -3.881 1.00 74.62 89 TYR A N 1
ATOM 655 C CA . TYR A 1 89 ? 13.238 0.856 -4.011 1.00 74.62 89 TYR A CA 1
ATOM 656 C C . TYR A 1 89 ? 13.964 -0.201 -3.193 1.00 74.62 89 TYR A C 1
ATOM 658 O O . TYR A 1 89 ? 15.143 -0.422 -3.434 1.00 74.62 89 TYR A O 1
ATOM 666 N N . ILE A 1 90 ? 13.287 -0.894 -2.268 1.00 77.31 90 ILE A N 1
ATOM 667 C CA . ILE A 1 90 ? 13.904 -1.987 -1.525 1.00 77.31 90 ILE A CA 1
ATOM 668 C C . ILE A 1 90 ? 14.318 -3.059 -2.540 1.00 77.31 90 ILE A C 1
ATOM 670 O O . ILE A 1 90 ? 13.480 -3.550 -3.295 1.00 77.31 90 ILE A O 1
ATOM 674 N N . PRO A 1 91 ? 15.597 -3.456 -2.563 1.00 65.69 91 PRO A N 1
ATOM 675 C CA . PRO A 1 91 ? 16.154 -4.300 -3.607 1.00 65.69 91 PRO A CA 1
ATOM 676 C C . PRO A 1 91 ? 15.730 -5.777 -3.478 1.00 65.69 91 PRO A C 1
ATOM 678 O O . PRO A 1 91 ? 16.560 -6.679 -3.424 1.00 65.69 91 PRO A O 1
ATOM 681 N N . ILE A 1 92 ? 14.432 -6.081 -3.411 1.00 61.03 92 ILE A N 1
ATOM 682 C CA . ILE A 1 92 ? 13.949 -7.443 -3.142 1.00 61.03 92 ILE A CA 1
ATOM 683 C C . ILE A 1 92 ? 14.273 -8.383 -4.312 1.00 61.03 92 ILE A C 1
ATOM 685 O O . ILE A 1 92 ? 14.622 -9.543 -4.101 1.00 61.03 92 ILE A O 1
ATOM 689 N N . SER A 1 93 ? 14.258 -7.874 -5.548 1.00 48.75 93 SER A N 1
ATOM 690 C CA . SER A 1 93 ? 14.710 -8.623 -6.727 1.00 48.75 93 SER A CA 1
ATOM 691 C C . SER A 1 93 ? 16.199 -8.990 -6.672 1.00 48.75 93 SER A C 1
ATOM 693 O O . SER A 1 93 ? 16.588 -9.974 -7.302 1.00 48.75 93 SER A O 1
ATOM 695 N N . LEU A 1 94 ? 17.019 -8.278 -5.884 1.00 49.59 94 LEU A N 1
ATOM 696 C CA . LEU A 1 94 ? 18.459 -8.546 -5.739 1.00 49.59 94 LEU A CA 1
ATOM 697 C C . LEU A 1 94 ? 18.737 -9.763 -4.870 1.00 49.59 94 LEU A C 1
ATOM 699 O O . LEU A 1 94 ? 19.696 -10.487 -5.105 1.00 49.59 94 LEU A O 1
ATOM 703 N N . TYR A 1 95 ? 17.882 -9.995 -3.877 1.00 48.56 95 TYR A N 1
ATOM 704 C CA . TYR A 1 95 ? 17.996 -11.146 -2.986 1.00 48.56 95 TYR A CA 1
ATOM 705 C C . TYR A 1 95 ? 17.372 -12.408 -3.588 1.00 48.56 95 TYR A C 1
ATOM 707 O O . TYR A 1 95 ? 17.787 -13.514 -3.257 1.00 48.56 95 TYR A O 1
ATOM 715 N N . VAL A 1 96 ? 16.391 -12.250 -4.485 1.00 47.50 96 VAL A N 1
ATOM 716 C CA . VAL A 1 96 ? 15.693 -13.369 -5.142 1.00 47.50 96 VAL A CA 1
ATOM 717 C C . VAL A 1 96 ? 16.389 -13.807 -6.441 1.00 47.50 96 VAL A C 1
ATOM 719 O O . VAL A 1 96 ? 16.230 -14.952 -6.857 1.00 47.50 96 VAL A O 1
ATOM 722 N N . SER A 1 97 ? 17.190 -12.942 -7.076 1.00 40.56 97 SER A N 1
ATOM 723 C CA . SER A 1 97 ? 17.951 -13.274 -8.289 1.00 40.56 97 SER A CA 1
ATOM 724 C C . SER A 1 97 ? 19.459 -13.102 -8.072 1.00 40.56 97 SER A C 1
ATOM 726 O O . SER A 1 97 ? 20.028 -12.026 -8.212 1.00 40.56 97 SER A O 1
ATOM 728 N N . SER A 1 98 ? 20.146 -14.194 -7.755 1.00 42.88 98 SER A N 1
ATOM 729 C CA . SER A 1 98 ? 21.589 -14.221 -7.491 1.00 42.88 98 SER A CA 1
ATOM 730 C C . SER A 1 98 ? 22.486 -14.042 -8.731 1.00 42.88 98 SER A C 1
ATOM 732 O O . SER A 1 98 ? 23.647 -14.430 -8.671 1.00 42.88 98 SER A O 1
ATOM 734 N N . VAL A 1 99 ? 22.013 -13.507 -9.873 1.00 41.97 99 VAL A N 1
ATOM 735 C CA . VAL A 1 99 ? 22.731 -13.761 -11.146 1.00 41.97 99 VAL A CA 1
ATOM 736 C C . VAL A 1 99 ? 23.119 -12.556 -12.017 1.00 41.97 99 VAL A C 1
ATOM 738 O O . VAL A 1 99 ? 24.125 -12.689 -12.703 1.00 41.97 99 VAL A O 1
ATOM 741 N N . LYS A 1 100 ? 22.468 -11.378 -12.038 1.00 43.06 100 LYS A N 1
ATOM 742 C CA . LYS A 1 100 ? 22.860 -10.344 -13.046 1.00 43.06 100 LYS A CA 1
ATOM 743 C C . LYS A 1 100 ? 22.778 -8.867 -12.654 1.00 43.06 100 LYS A C 1
ATOM 745 O O . LYS A 1 100 ? 22.877 -8.016 -13.527 1.00 43.06 100 LYS A O 1
ATOM 750 N N . LEU A 1 101 ? 22.670 -8.508 -11.375 1.00 41.41 101 LEU A N 1
ATOM 751 C CA . LEU A 1 101 ? 22.547 -7.082 -11.040 1.00 41.41 101 LEU A CA 1
ATOM 752 C C . LEU A 1 101 ? 23.847 -6.259 -11.081 1.00 41.41 101 LEU A C 1
ATOM 754 O O . LEU A 1 101 ? 23.822 -5.046 -10.898 1.00 41.41 101 LEU A O 1
ATOM 758 N N . TRP A 1 102 ? 24.988 -6.88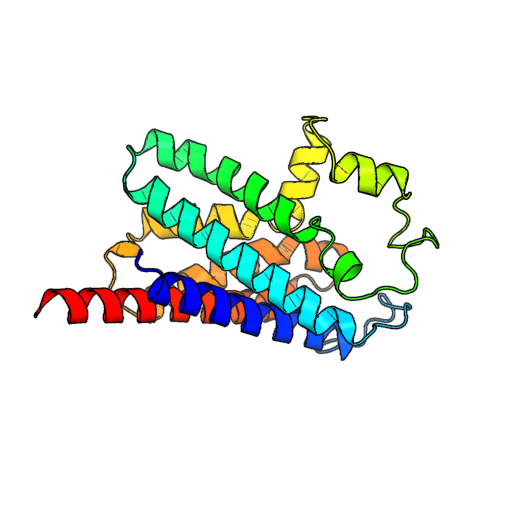8 -11.351 1.00 38.56 102 TRP A N 1
ATOM 759 C CA . TRP A 1 102 ? 26.244 -6.159 -11.544 1.00 38.56 102 TRP A CA 1
ATOM 760 C C . TRP A 1 102 ? 26.413 -5.602 -12.964 1.00 38.56 102 TRP A C 1
ATOM 762 O O . TRP A 1 102 ? 27.413 -4.942 -13.220 1.00 38.56 102 TRP A O 1
ATOM 772 N N . SER A 1 103 ? 25.453 -5.820 -13.874 1.00 44.44 103 SER A N 1
ATOM 773 C CA . SER A 1 103 ? 25.539 -5.317 -15.254 1.00 44.44 103 SER A CA 1
ATOM 774 C C . SER A 1 103 ? 24.844 -3.969 -15.505 1.00 44.44 103 SER A C 1
ATOM 776 O O . SER A 1 103 ? 24.683 -3.600 -16.656 1.00 44.44 103 SER A O 1
ATOM 778 N N . GLY A 1 104 ? 24.441 -3.224 -14.469 1.00 39.47 104 GLY A N 1
ATOM 779 C CA . GLY A 1 104 ? 24.292 -1.759 -14.555 1.00 39.47 104 GLY A CA 1
ATOM 780 C C . GLY A 1 104 ? 23.056 -1.148 -15.239 1.00 39.47 104 GLY A C 1
ATOM 781 O O . GLY A 1 104 ? 22.854 0.044 -15.065 1.00 39.47 104 GLY A O 1
ATOM 782 N N . ASP A 1 105 ? 22.198 -1.907 -15.928 1.00 42.06 105 ASP A N 1
ATOM 783 C CA . ASP A 1 105 ? 21.176 -1.315 -16.821 1.00 42.06 105 ASP A CA 1
ATOM 784 C C . ASP A 1 105 ? 19.712 -1.569 -16.408 1.00 42.06 105 ASP A C 1
ATOM 786 O O . ASP A 1 105 ? 18.889 -2.022 -17.208 1.00 42.06 105 ASP A O 1
ATOM 790 N N . ILE A 1 106 ? 19.328 -1.263 -15.164 1.00 44.69 106 ILE A N 1
ATOM 791 C CA . ILE A 1 106 ? 17.894 -1.117 -14.853 1.00 44.69 106 ILE A CA 1
ATOM 792 C C . ILE A 1 106 ? 17.511 0.348 -15.080 1.00 44.69 106 ILE A C 1
ATOM 794 O O . ILE A 1 106 ? 17.819 1.217 -14.272 1.00 44.69 106 ILE A O 1
ATOM 798 N N . ALA A 1 107 ? 16.822 0.605 -16.194 1.00 47.28 107 ALA A N 1
ATOM 799 C CA . ALA A 1 107 ? 16.159 1.877 -16.499 1.00 47.28 107 ALA A CA 1
ATOM 800 C C . ALA A 1 107 ? 17.070 3.127 -16.532 1.00 47.28 107 ALA A C 1
ATOM 802 O O . ALA A 1 107 ? 16.613 4.222 -16.212 1.00 47.28 107 ALA A O 1
ATOM 803 N N . GLY A 1 108 ? 18.343 2.983 -16.921 1.00 45.50 108 GLY A N 1
ATOM 804 C CA . GLY A 1 108 ? 19.274 4.115 -17.041 1.00 45.50 108 GLY A CA 1
ATOM 805 C C . GLY A 1 108 ? 19.684 4.752 -15.709 1.00 45.50 108 GLY A C 1
ATOM 806 O O . GLY A 1 108 ? 20.280 5.825 -15.711 1.00 45.50 108 GLY A O 1
ATOM 807 N N . LEU A 1 109 ? 19.376 4.110 -14.578 1.00 46.19 109 LEU A N 1
ATOM 808 C CA . LEU A 1 109 ? 19.873 4.511 -13.267 1.00 46.19 109 LEU A CA 1
ATOM 809 C C . LEU A 1 109 ? 21.215 3.825 -13.033 1.00 46.19 109 LEU A C 1
ATOM 811 O O . LEU A 1 109 ? 21.289 2.595 -13.012 1.00 46.19 109 LEU A O 1
ATOM 815 N N . SER A 1 110 ? 22.271 4.619 -12.850 1.00 58.56 110 SER A N 1
ATOM 816 C CA . SER A 1 110 ? 23.587 4.076 -12.520 1.00 58.56 110 SER A CA 1
ATOM 817 C C . SER A 1 110 ? 23.528 3.310 -11.193 1.00 58.56 110 SER A C 1
ATOM 819 O O . SER A 1 110 ? 22.664 3.547 -10.339 1.00 58.56 110 SER A O 1
ATOM 821 N N . ARG A 1 111 ? 24.470 2.386 -10.980 1.00 59.06 111 ARG A N 1
ATOM 822 C CA . ARG A 1 111 ? 24.625 1.697 -9.689 1.00 59.06 111 ARG A CA 1
ATOM 823 C C . ARG A 1 111 ? 24.748 2.709 -8.548 1.00 59.06 111 ARG A C 1
ATOM 825 O O . ARG A 1 111 ? 24.221 2.483 -7.461 1.00 59.06 111 ARG A O 1
ATOM 832 N N . GLU A 1 112 ? 25.419 3.823 -8.810 1.00 62.03 112 GLU A N 1
ATOM 833 C CA . GLU A 1 112 ? 25.557 4.949 -7.903 1.00 62.03 112 GLU A CA 1
ATOM 834 C C . GLU A 1 112 ? 24.204 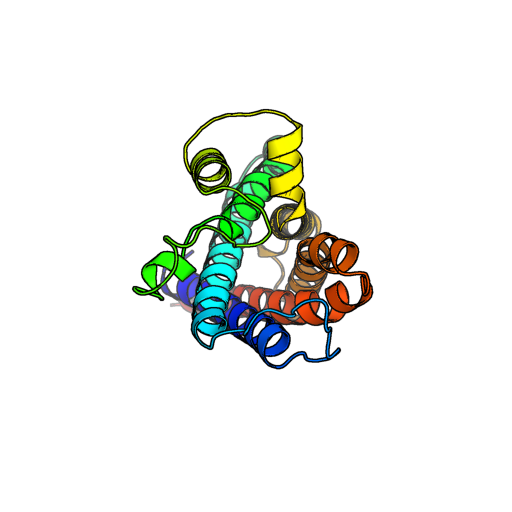5.598 -7.592 1.00 62.03 112 GLU A C 1
ATOM 836 O O . GLU A 1 112 ? 23.974 5.930 -6.437 1.00 62.03 112 GLU A O 1
ATOM 841 N N . ASP A 1 113 ? 23.283 5.722 -8.550 1.00 57.91 113 ASP A N 1
ATOM 842 C CA . ASP A 1 113 ? 21.941 6.283 -8.322 1.00 57.91 113 ASP A CA 1
ATOM 843 C C . ASP A 1 113 ? 21.051 5.347 -7.500 1.00 57.91 113 ASP A C 1
ATOM 845 O O . ASP A 1 113 ? 20.327 5.796 -6.611 1.00 57.91 113 ASP A O 1
ATOM 849 N N . ILE A 1 114 ? 21.170 4.035 -7.715 1.00 58.94 114 ILE A N 1
ATOM 850 C CA . ILE A 1 114 ? 20.495 3.027 -6.887 1.00 58.94 114 ILE A CA 1
ATOM 851 C C . ILE A 1 114 ? 21.055 3.064 -5.458 1.00 58.94 114 ILE A C 1
ATOM 853 O O . ILE A 1 114 ? 20.296 3.109 -4.494 1.00 58.94 114 ILE A O 1
ATOM 857 N N . LEU A 1 115 ? 22.379 3.116 -5.292 1.00 59.84 115 LEU A N 1
ATOM 858 C CA . LEU A 1 115 ? 23.009 3.232 -3.973 1.00 59.84 115 LEU A CA 1
ATOM 859 C C . LEU A 1 115 ? 22.703 4.579 -3.290 1.00 59.84 115 LEU A C 1
ATOM 861 O O . LEU A 1 115 ? 22.512 4.603 -2.075 1.00 59.84 115 LEU A O 1
ATOM 865 N N . ARG A 1 116 ? 22.581 5.675 -4.053 1.00 55.94 116 ARG A N 1
ATOM 866 C CA . ARG A 1 116 ? 22.138 6.999 -3.572 1.00 55.94 116 ARG A CA 1
ATOM 867 C C . ARG A 1 116 ? 20.671 7.003 -3.143 1.00 55.94 116 ARG A C 1
ATOM 869 O O . ARG A 1 116 ? 20.330 7.703 -2.194 1.00 55.94 116 ARG A O 1
ATOM 876 N N . ALA A 1 117 ? 19.812 6.230 -3.805 1.00 51.03 117 ALA A N 1
ATOM 877 C CA . ALA A 1 117 ? 18.417 6.062 -3.403 1.00 51.03 117 ALA A CA 1
ATOM 878 C C . ALA A 1 117 ? 18.272 5.180 -2.146 1.00 51.03 117 ALA A C 1
ATOM 880 O O . ALA A 1 117 ? 17.354 5.387 -1.352 1.00 51.03 117 ALA A O 1
ATOM 881 N N . LEU A 1 118 ? 19.185 4.219 -1.951 1.00 58.25 118 LEU A N 1
ATOM 882 C CA . LEU A 1 118 ? 19.139 3.203 -0.892 1.00 58.25 118 LEU A CA 1
ATOM 883 C C . LEU A 1 118 ? 19.824 3.584 0.432 1.00 58.25 118 LEU A C 1
ATOM 885 O O . LEU A 1 118 ? 19.558 2.936 1.445 1.00 58.25 118 LEU A O 1
ATOM 889 N N . TRP A 1 119 ? 20.711 4.583 0.463 1.00 45.88 119 TRP A N 1
ATOM 890 C CA . TRP A 1 119 ? 21.569 4.857 1.628 1.00 45.88 119 TRP A CA 1
ATOM 891 C C . TRP A 1 119 ? 21.869 6.365 1.788 1.00 45.88 119 TRP A C 1
ATOM 893 O O . TRP A 1 119 ? 22.070 7.053 0.793 1.00 45.88 119 TRP A O 1
ATOM 903 N N . PRO A 1 120 ? 21.830 6.936 3.010 1.00 49.81 120 PRO A N 1
ATOM 904 C CA . PRO A 1 120 ? 20.631 7.655 3.422 1.00 49.81 120 PRO A CA 1
ATOM 905 C C . PRO A 1 120 ? 20.817 9.186 3.452 1.00 49.81 120 PRO A C 1
ATOM 907 O O . PRO A 1 120 ? 21.887 9.700 3.758 1.00 49.81 120 PRO A O 1
ATOM 910 N N . PHE A 1 121 ? 19.713 9.908 3.235 1.00 54.03 121 PHE A N 1
ATOM 911 C CA . PHE A 1 121 ? 19.527 11.345 3.510 1.00 54.03 121 PHE A CA 1
ATOM 912 C C . PHE A 1 121 ? 20.100 12.373 2.522 1.00 54.03 121 PHE A C 1
ATOM 914 O O . PHE A 1 121 ? 20.616 13.409 2.936 1.00 54.03 121 PHE A O 1
ATOM 921 N N . ARG A 1 122 ? 19.840 12.222 1.220 1.00 53.97 122 ARG A N 1
ATOM 922 C CA . ARG A 1 122 ? 19.523 13.426 0.432 1.00 53.97 122 ARG A CA 1
ATOM 923 C C . ARG A 1 122 ? 18.026 13.686 0.537 1.00 53.97 122 ARG A C 1
ATOM 925 O O . ARG A 1 122 ? 17.242 13.216 -0.278 1.00 53.97 122 ARG A O 1
ATOM 932 N N . LEU A 1 123 ? 17.634 14.422 1.580 1.00 62.88 123 LEU A N 1
ATOM 933 C CA . LEU A 1 123 ? 16.284 14.985 1.764 1.00 62.88 123 LEU A CA 1
ATOM 934 C C . LEU A 1 123 ? 16.022 16.135 0.772 1.00 62.88 123 LEU A C 1
ATOM 936 O O . LEU A 1 123 ? 15.374 17.126 1.101 1.00 62.88 123 LEU A O 1
ATOM 940 N N . GLU A 1 124 ? 16.569 16.026 -0.436 1.00 78.25 124 GLU A N 1
ATOM 941 C CA . GLU A 1 124 ? 16.257 16.942 -1.516 1.00 78.25 124 GLU A CA 1
ATOM 942 C C . GLU A 1 124 ? 14.781 16.736 -1.866 1.00 78.25 124 GLU A C 1
ATOM 944 O O . GLU A 1 124 ? 14.286 15.605 -1.951 1.00 78.25 124 GLU A O 1
ATOM 949 N N . LEU A 1 125 ? 14.057 17.846 -2.008 1.00 78.75 125 LEU A N 1
ATOM 950 C CA . LEU A 1 125 ? 12.609 17.832 -2.202 1.00 78.75 125 LEU A CA 1
ATOM 951 C C . LEU A 1 125 ? 12.215 17.012 -3.439 1.00 78.75 125 LEU A C 1
ATOM 953 O O . LEU A 1 125 ? 11.212 16.305 -3.414 1.00 78.75 125 LEU A O 1
ATOM 957 N N . GLU A 1 126 ? 13.041 17.059 -4.482 1.00 78.12 126 GLU A N 1
ATOM 958 C CA . GLU A 1 126 ? 12.864 16.310 -5.725 1.00 78.12 126 GLU A CA 1
ATOM 959 C C . GLU A 1 126 ? 12.953 14.789 -5.519 1.00 78.12 126 GLU A C 1
ATOM 961 O O . GLU A 1 126 ? 12.118 14.036 -6.025 1.00 78.12 126 GLU A O 1
ATOM 966 N N . THR A 1 127 ? 13.895 14.324 -4.695 1.00 73.56 127 THR A N 1
ATOM 967 C CA . THR A 1 127 ? 14.033 12.903 -4.344 1.00 73.56 127 THR A CA 1
ATOM 968 C C . THR A 1 127 ? 12.825 12.420 -3.550 1.00 73.56 127 THR A C 1
ATOM 970 O O . THR A 1 127 ? 12.237 11.387 -3.866 1.00 73.56 127 THR A O 1
ATOM 973 N N . LEU A 1 128 ? 12.401 13.188 -2.540 1.00 78.75 128 LEU A N 1
ATOM 974 C CA . LEU A 1 128 ? 11.205 12.869 -1.753 1.00 78.75 128 LEU A CA 1
ATOM 975 C C . LEU A 1 128 ? 9.944 12.846 -2.617 1.00 78.75 128 LEU A C 1
ATOM 977 O O . LEU A 1 128 ? 9.082 11.986 -2.430 1.00 78.75 128 LEU A O 1
ATOM 981 N N . TRP A 1 129 ? 9.854 13.764 -3.576 1.00 80.69 129 TRP A N 1
ATOM 982 C CA . TRP A 1 129 ? 8.759 13.823 -4.532 1.00 80.69 129 TRP A CA 1
ATOM 983 C C . TRP A 1 129 ? 8.736 12.598 -5.450 1.00 80.69 129 TRP A C 1
ATOM 985 O O . TRP A 1 129 ? 7.690 11.971 -5.602 1.00 80.69 129 TRP A O 1
ATOM 995 N N . THR A 1 130 ? 9.890 12.189 -5.973 1.00 76.31 130 THR A N 1
ATOM 996 C CA . THR A 1 130 ? 10.027 11.001 -6.830 1.00 76.31 130 THR A CA 1
ATOM 997 C C . THR A 1 130 ? 9.630 9.720 -6.090 1.00 76.31 130 THR A C 1
ATOM 999 O O . THR A 1 130 ? 8.868 8.899 -6.602 1.00 76.31 130 THR A O 1
ATOM 1002 N N . LEU A 1 131 ? 10.065 9.574 -4.835 1.00 77.94 131 LEU A N 1
ATOM 1003 C CA . LEU A 1 131 ? 9.649 8.468 -3.968 1.00 77.94 131 LEU A CA 1
ATOM 1004 C C . LEU A 1 131 ? 8.131 8.473 -3.759 1.00 77.94 131 LEU A C 1
ATOM 1006 O O . LEU A 1 131 ? 7.456 7.450 -3.897 1.00 77.94 131 LEU A O 1
ATOM 1010 N N . PHE A 1 132 ? 7.574 9.643 -3.450 1.00 84.38 132 PHE A N 1
ATOM 1011 C CA . PHE A 1 132 ? 6.144 9.807 -3.228 1.00 84.38 132 PHE A CA 1
ATOM 1012 C C . PHE A 1 132 ? 5.322 9.446 -4.473 1.00 84.38 132 PHE A C 1
ATOM 1014 O O . PHE A 1 132 ? 4.265 8.822 -4.359 1.00 84.38 132 PHE A O 1
ATOM 1021 N N . GLN A 1 133 ? 5.830 9.785 -5.654 1.00 80.88 133 GLN A N 1
ATOM 1022 C CA . GLN A 1 133 ? 5.237 9.448 -6.939 1.00 80.88 133 GLN A CA 1
ATOM 1023 C C . GLN A 1 133 ? 5.202 7.939 -7.208 1.00 80.88 133 GLN A C 1
ATOM 1025 O O . GLN A 1 133 ? 4.190 7.457 -7.705 1.00 80.88 133 GLN A O 1
ATOM 1030 N N . ALA A 1 134 ? 6.251 7.186 -6.853 1.00 73.19 134 ALA A N 1
ATOM 1031 C CA . ALA A 1 134 ? 6.336 5.760 -7.170 1.00 73.19 134 ALA A CA 1
ATOM 1032 C C . ALA A 1 134 ? 5.149 4.963 -6.600 1.00 73.19 134 ALA A C 1
ATOM 1034 O O . ALA A 1 134 ? 4.486 4.259 -7.353 1.00 73.19 134 ALA A O 1
ATOM 1035 N N . PHE A 1 135 ? 4.867 5.094 -5.295 1.00 84.94 135 PHE A N 1
ATOM 1036 C CA . PHE A 1 135 ? 3.725 4.442 -4.618 1.00 84.94 135 PHE A CA 1
ATOM 1037 C C . PHE A 1 135 ? 3.245 5.179 -3.348 1.00 84.94 135 PHE A C 1
ATOM 1039 O O . PHE A 1 135 ? 2.373 4.691 -2.623 1.00 84.94 135 PHE A O 1
ATOM 1046 N N . GLY A 1 136 ? 3.778 6.365 -3.043 1.00 88.25 136 GLY A N 1
ATOM 1047 C CA . GLY A 1 136 ? 3.454 7.103 -1.817 1.00 88.25 136 GLY A CA 1
ATOM 1048 C C . GLY A 1 136 ? 2.002 7.576 -1.732 1.00 88.25 136 GLY A C 1
ATOM 1049 O O . GLY A 1 136 ? 1.431 7.685 -0.639 1.00 88.25 136 GLY A O 1
ATOM 1050 N N . LEU A 1 137 ? 1.346 7.757 -2.877 1.00 92.50 137 LEU A N 1
ATOM 1051 C CA . LEU A 1 137 ? -0.089 8.022 -2.921 1.00 92.50 137 LEU A CA 1
ATOM 1052 C C . LEU A 1 137 ? -0.923 6.872 -2.335 1.00 92.50 137 LEU A C 1
ATOM 1054 O O . LEU A 1 137 ? -1.915 7.157 -1.666 1.00 92.50 137 LEU A O 1
ATOM 1058 N N . ALA A 1 138 ? -0.507 5.604 -2.471 1.00 93.88 138 ALA A N 1
ATOM 1059 C CA . ALA A 1 138 ? -1.232 4.489 -1.852 1.00 93.88 138 ALA A CA 1
ATOM 1060 C C . ALA A 1 138 ? -1.272 4.621 -0.329 1.00 93.88 138 ALA A C 1
ATOM 1062 O O . ALA A 1 138 ? -2.341 4.516 0.267 1.00 93.88 138 ALA A O 1
ATOM 1063 N N . GLY A 1 139 ? -0.127 4.894 0.302 1.00 93.44 139 GLY A N 1
ATOM 1064 C CA . GLY A 1 139 ? -0.048 5.084 1.752 1.00 93.44 139 GLY A CA 1
ATOM 1065 C C . GLY A 1 139 ? -0.857 6.292 2.221 1.00 93.44 139 GLY A C 1
ATOM 1066 O O . GLY A 1 139 ? -1.697 6.171 3.115 1.00 93.44 139 GLY A O 1
ATOM 1067 N N . SER A 1 140 ? -0.651 7.437 1.568 1.00 96.31 140 SER A N 1
ATOM 1068 C CA . SER A 1 140 ? -1.273 8.711 1.948 1.00 96.31 140 SER A CA 1
ATOM 1069 C C . SER A 1 140 ? -2.792 8.664 1.844 1.00 96.31 140 SER A C 1
ATOM 1071 O O . SER A 1 140 ? -3.495 9.004 2.798 1.00 96.31 140 SER A O 1
ATOM 1073 N N . VAL A 1 141 ? -3.305 8.202 0.699 1.00 96.31 141 VAL A N 1
ATOM 1074 C CA . VAL A 1 141 ? -4.745 8.094 0.453 1.00 96.31 141 VAL A CA 1
ATOM 1075 C C . VAL A 1 141 ? -5.362 7.054 1.382 1.00 96.31 141 VAL A C 1
ATOM 1077 O O . VAL A 1 141 ? -6.414 7.321 1.962 1.00 96.31 141 VAL A O 1
ATOM 1080 N N . PHE A 1 142 ? -4.685 5.927 1.628 1.00 96.00 142 PHE A N 1
ATOM 1081 C CA . PHE A 1 142 ? -5.192 4.920 2.557 1.00 96.00 142 PHE A CA 1
ATOM 1082 C C . PHE A 1 142 ? -5.320 5.467 3.978 1.00 96.00 142 PHE A C 1
ATOM 1084 O O . PHE A 1 142 ? -6.370 5.310 4.596 1.00 96.00 142 PHE A O 1
ATOM 1091 N N . VAL A 1 143 ? -4.290 6.140 4.503 1.00 95.19 143 VAL A N 1
ATOM 1092 C CA . VAL A 1 143 ? -4.327 6.749 5.844 1.00 95.19 143 VAL A CA 1
ATOM 1093 C C . VAL A 1 143 ? -5.418 7.815 5.932 1.00 95.19 143 VAL A C 1
ATOM 1095 O O . VAL A 1 143 ? -6.186 7.817 6.899 1.00 95.19 143 VAL A O 1
ATOM 1098 N N . LEU A 1 144 ? -5.506 8.692 4.929 1.00 95.81 144 LEU A N 1
ATOM 1099 C CA . LEU A 1 144 ? -6.494 9.766 4.874 1.00 95.81 144 LEU A CA 1
ATOM 1100 C C . LEU A 1 144 ? -7.922 9.209 4.888 1.00 95.81 144 LEU A C 1
ATOM 1102 O O . LEU A 1 144 ? -8.717 9.565 5.758 1.00 95.81 144 LEU A O 1
ATOM 1106 N N . LEU A 1 145 ? -8.234 8.295 3.968 1.00 95.31 145 LEU A N 1
ATOM 1107 C CA . LEU A 1 145 ? -9.557 7.686 3.862 1.00 95.31 145 LEU A CA 1
ATOM 1108 C C . LEU A 1 145 ? -9.873 6.814 5.078 1.00 95.31 145 LEU A C 1
ATOM 1110 O O . LEU A 1 145 ? -10.992 6.847 5.589 1.00 95.31 145 LEU A O 1
ATOM 1114 N N . ALA A 1 146 ? -8.892 6.076 5.603 1.00 92.31 146 ALA A N 1
ATOM 1115 C CA . ALA A 1 146 ? -9.086 5.274 6.803 1.00 92.31 146 ALA A CA 1
ATOM 1116 C C . ALA A 1 146 ? -9.450 6.135 8.019 1.00 92.31 146 ALA A C 1
ATOM 1118 O O . ALA A 1 146 ? -10.294 5.732 8.827 1.00 92.31 146 ALA A O 1
ATOM 1119 N N . ALA A 1 147 ? -8.841 7.317 8.141 1.00 90.56 147 ALA A N 1
ATOM 1120 C CA . ALA A 1 147 ? -9.168 8.286 9.176 1.00 90.56 147 ALA A CA 1
ATOM 1121 C C . ALA A 1 147 ? -10.541 8.938 8.943 1.00 90.56 147 ALA A C 1
ATOM 1123 O O . ALA A 1 147 ? -11.345 8.973 9.875 1.00 90.56 147 ALA A O 1
ATOM 1124 N N . ALA A 1 148 ? -10.821 9.408 7.722 1.00 90.56 148 ALA A N 1
ATOM 1125 C CA . ALA A 1 148 ? -12.051 10.122 7.372 1.00 90.56 148 ALA A CA 1
ATOM 1126 C C . ALA A 1 148 ? -13.301 9.234 7.464 1.00 90.56 148 ALA A C 1
ATOM 1128 O O . ALA A 1 148 ? -14.312 9.630 8.037 1.00 90.56 148 ALA A O 1
ATOM 1129 N N . CYS A 1 149 ? -13.223 8.002 6.962 1.00 90.06 149 CYS A N 1
ATOM 1130 C CA . CYS A 1 149 ? -14.344 7.061 6.954 1.00 90.06 149 CYS A CA 1
ATOM 1131 C C . CYS A 1 149 ? -14.425 6.204 8.225 1.00 90.06 149 CYS A C 1
ATOM 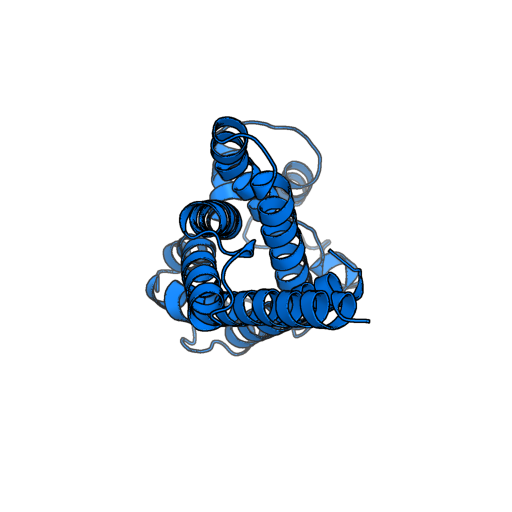1133 O O . CYS A 1 149 ? -15.270 5.313 8.314 1.00 90.06 149 CYS A O 1
ATOM 1135 N N . GLY A 1 150 ? -13.518 6.407 9.189 1.00 87.69 150 GLY A N 1
ATOM 1136 C CA . GLY A 1 150 ? -13.451 5.595 10.401 1.00 87.69 150 GLY A CA 1
ATOM 1137 C C . GLY A 1 150 ? -13.284 4.104 10.099 1.00 87.69 150 GLY A C 1
ATOM 1138 O O . GLY A 1 150 ? -13.949 3.280 10.724 1.00 87.69 150 GLY A O 1
ATOM 1139 N N . LEU A 1 151 ? -12.412 3.748 9.149 1.00 87.88 151 LEU A N 1
ATOM 1140 C CA . LEU A 1 151 ? -12.262 2.386 8.617 1.00 87.88 151 LEU A CA 1
ATOM 1141 C C . LEU A 1 151 ? -12.116 1.328 9.715 1.00 87.88 151 LEU A C 1
ATOM 1143 O O . LEU A 1 151 ? -12.734 0.275 9.647 1.00 87.88 151 LEU A O 1
ATOM 1147 N N . LEU A 1 152 ? -11.357 1.638 10.768 1.00 82.50 152 LEU A N 1
ATOM 1148 C CA . LEU A 1 152 ? -11.112 0.724 11.890 1.00 82.50 152 LEU A CA 1
ATOM 1149 C C . LEU A 1 152 ? -12.331 0.482 12.792 1.00 82.50 152 LEU A C 1
ATOM 1151 O O . LEU A 1 152 ? -12.292 -0.396 13.649 1.00 82.50 152 LEU A O 1
ATOM 1155 N N . LYS A 1 153 ? -13.387 1.282 12.629 1.00 87.31 153 LYS A N 1
ATOM 1156 C CA . LYS A 1 153 ? -14.676 1.133 13.314 1.00 87.31 153 LYS A CA 1
ATOM 1157 C C . LYS A 1 153 ? -15.743 0.526 12.401 1.00 87.31 153 LYS A C 1
ATOM 1159 O O . LYS A 1 153 ? -16.736 0.001 12.901 1.00 87.31 153 LYS A O 1
ATOM 1164 N N . SER A 1 154 ? -15.571 0.613 11.081 1.00 90.94 154 SER A N 1
ATOM 1165 C CA . SER A 1 154 ? -16.531 0.066 10.123 1.00 90.94 154 SER A CA 1
ATOM 1166 C C . SER A 1 154 ? -16.533 -1.461 10.174 1.00 90.94 154 SER A C 1
ATOM 1168 O O . SER A 1 154 ? -15.492 -2.091 10.297 1.00 90.94 154 SER A O 1
ATOM 1170 N N . ARG A 1 155 ? -17.710 -2.079 10.036 1.00 92.06 155 ARG A N 1
ATOM 1171 C CA . ARG A 1 155 ? -17.850 -3.539 9.856 1.00 92.06 155 ARG A CA 1
ATOM 1172 C C . ARG A 1 155 ? -18.156 -3.931 8.412 1.00 92.06 155 ARG A C 1
ATOM 1174 O O . ARG A 1 155 ? -18.195 -5.114 8.082 1.00 92.06 155 ARG A O 1
ATOM 1181 N N . ARG A 1 156 ? -18.397 -2.942 7.549 1.00 96.12 156 ARG A N 1
ATOM 1182 C CA . ARG A 1 156 ? -18.854 -3.161 6.177 1.00 96.12 156 ARG A CA 1
ATOM 1183 C C . ARG A 1 156 ? -17.661 -3.529 5.298 1.00 96.12 156 ARG A C 1
ATOM 1185 O O . ARG A 1 156 ? -16.720 -2.742 5.180 1.00 96.12 156 ARG A O 1
ATOM 1192 N N . LEU A 1 157 ? -17.722 -4.700 4.661 1.00 97.12 157 LEU A N 1
ATOM 1193 C CA . LEU A 1 157 ? -16.713 -5.149 3.696 1.00 97.12 157 LEU A CA 1
ATOM 1194 C C . LEU A 1 157 ? -16.525 -4.117 2.577 1.00 97.12 157 LEU A C 1
ATOM 1196 O O . LEU A 1 157 ? -15.397 -3.747 2.266 1.00 97.12 157 LEU A O 1
ATOM 1200 N N . LEU A 1 158 ? -17.633 -3.586 2.048 1.00 97.19 158 LEU A N 1
ATOM 1201 C CA . LEU A 1 158 ? -17.612 -2.608 0.961 1.00 97.19 158 LEU A CA 1
ATOM 1202 C C . LEU A 1 158 ? -16.759 -1.375 1.293 1.00 97.19 158 LEU A C 1
ATOM 1204 O O . LEU A 1 158 ? -15.968 -0.950 0.463 1.00 97.19 158 LEU A O 1
ATOM 1208 N N . THR A 1 159 ? -16.846 -0.835 2.514 1.00 96.44 159 THR A N 1
ATOM 1209 C CA . THR A 1 159 ? -16.019 0.313 2.930 1.00 96.44 159 THR A CA 1
ATOM 1210 C C . THR A 1 159 ? -14.529 -0.012 2.855 1.00 96.44 159 THR A C 1
ATOM 1212 O O . THR A 1 159 ? -13.744 0.804 2.388 1.00 96.44 159 THR A O 1
ATOM 1215 N N . HIS A 1 160 ? -14.136 -1.210 3.287 1.00 97.31 160 HIS A N 1
ATOM 1216 C CA . HIS A 1 160 ? -12.738 -1.626 3.268 1.00 97.31 160 HIS A CA 1
ATOM 1217 C C . HIS A 1 160 ? -12.216 -1.821 1.851 1.00 97.31 160 HIS A C 1
ATOM 1219 O O . HIS A 1 160 ? -11.128 -1.347 1.530 1.00 97.31 160 HIS A O 1
ATOM 1225 N N . VAL A 1 161 ? -13.008 -2.490 1.013 1.00 97.81 161 VAL A N 1
ATOM 1226 C CA . VAL A 1 161 ? -12.680 -2.738 -0.392 1.00 97.81 161 VAL A CA 1
ATOM 1227 C C . VAL A 1 161 ? -12.579 -1.424 -1.160 1.00 97.81 161 VAL A C 1
ATOM 1229 O O . VAL A 1 161 ? -11.586 -1.224 -1.846 1.00 97.81 161 VAL A O 1
ATOM 1232 N N . LEU A 1 162 ? -13.530 -0.498 -0.997 1.00 97.56 162 LEU A N 1
ATOM 1233 C CA . LEU A 1 162 ? -13.502 0.796 -1.685 1.00 97.56 162 LEU A CA 1
ATOM 1234 C C . LEU A 1 162 ? -12.312 1.655 -1.258 1.00 97.56 162 LEU A C 1
ATOM 1236 O O . LEU A 1 162 ? -11.621 2.194 -2.117 1.00 97.56 162 LEU A O 1
ATOM 1240 N N . ILE A 1 163 ? -12.032 1.759 0.046 1.00 97.00 163 ILE A N 1
ATOM 1241 C CA . ILE A 1 163 ? -10.864 2.514 0.521 1.00 97.00 163 ILE A CA 1
ATOM 1242 C C . ILE A 1 163 ? -9.575 1.893 -0.011 1.00 97.00 163 ILE A C 1
ATOM 1244 O O . ILE A 1 163 ? -8.711 2.613 -0.512 1.00 97.00 163 ILE A O 1
ATOM 1248 N N . GLY A 1 164 ? -9.456 0.567 0.061 1.00 97.31 164 GLY A N 1
ATOM 1249 C CA . GLY A 1 164 ? -8.313 -0.147 -0.487 1.00 97.31 164 GLY A CA 1
ATOM 1250 C C . GLY A 1 164 ? -8.152 0.109 -1.985 1.00 97.31 164 GLY A C 1
ATOM 1251 O O . GLY A 1 164 ? -7.078 0.527 -2.408 1.00 97.31 164 GLY A O 1
ATOM 1252 N N . ALA A 1 165 ? -9.217 -0.063 -2.771 1.00 97.62 165 ALA A N 1
ATOM 1253 C CA . ALA A 1 165 ? -9.222 0.134 -4.218 1.00 97.62 165 ALA A CA 1
ATOM 1254 C C . ALA A 1 165 ? -8.831 1.564 -4.609 1.00 97.62 165 ALA A C 1
ATOM 1256 O O . ALA A 1 165 ? -7.896 1.736 -5.382 1.00 97.62 165 ALA A O 1
ATOM 1257 N N . VAL A 1 166 ? -9.465 2.588 -4.025 1.00 97.44 166 VAL A N 1
ATOM 1258 C CA . VAL A 1 166 ? -9.133 4.000 -4.289 1.00 97.44 166 VAL A CA 1
ATOM 1259 C C . VAL A 1 166 ? -7.667 4.292 -3.959 1.00 97.44 166 VAL A C 1
ATOM 1261 O O . VAL A 1 166 ? -6.975 4.941 -4.741 1.00 97.44 166 VAL A O 1
ATOM 1264 N N . SER A 1 167 ? -7.168 3.767 -2.839 1.00 96.94 167 SER A N 1
ATOM 1265 C CA . SER A 1 167 ? -5.763 3.939 -2.453 1.00 96.94 167 SER A CA 1
ATOM 1266 C C . SER A 1 167 ? -4.813 3.245 -3.430 1.00 96.94 167 SER A C 1
ATOM 1268 O O . SER A 1 167 ? -3.810 3.825 -3.834 1.00 96.94 167 SER A O 1
ATOM 1270 N N . GLY A 1 168 ? -5.134 2.022 -3.856 1.00 96.25 168 GLY A N 1
ATOM 1271 C CA . GLY A 1 168 ? -4.347 1.290 -4.845 1.00 96.25 168 GLY A CA 1
ATOM 1272 C C . GLY A 1 168 ? -4.328 1.979 -6.213 1.00 96.25 168 GLY A C 1
ATOM 1273 O O . GLY A 1 168 ? -3.268 2.080 -6.835 1.00 96.25 168 GLY A O 1
ATOM 1274 N N . CYS A 1 169 ? -5.467 2.510 -6.669 1.00 96.00 169 CYS A N 1
ATOM 1275 C CA . CYS A 1 169 ? -5.549 3.311 -7.894 1.00 96.00 169 CYS A CA 1
ATOM 1276 C C . CYS A 1 169 ? -4.651 4.547 -7.798 1.00 96.00 169 CYS A C 1
ATOM 1278 O O . CYS A 1 169 ? -3.852 4.795 -8.694 1.00 96.00 169 CYS A O 1
ATOM 1280 N N . ALA A 1 170 ? -4.712 5.276 -6.679 1.00 94.44 170 ALA A N 1
ATOM 1281 C CA . ALA A 1 170 ? -3.868 6.446 -6.460 1.00 94.44 170 ALA A CA 1
ATOM 1282 C C . ALA A 1 170 ? -2.371 6.091 -6.453 1.00 94.44 170 ALA A C 1
ATOM 1284 O O . ALA A 1 170 ? -1.576 6.780 -7.084 1.00 94.44 170 ALA A O 1
ATOM 1285 N N . GLY A 1 171 ? -1.981 4.998 -5.788 1.00 91.25 171 GLY A N 1
ATOM 1286 C CA . GLY A 1 171 ? -0.587 4.549 -5.751 1.00 91.25 171 GLY A CA 1
ATOM 1287 C C . GLY A 1 171 ? -0.029 4.108 -7.099 1.00 91.25 171 GLY A C 1
ATOM 1288 O O . GLY A 1 171 ? 1.146 4.312 -7.355 1.00 91.25 171 GLY A O 1
ATOM 1289 N N . SER A 1 172 ? -0.861 3.529 -7.963 1.00 88.75 172 SER A N 1
ATOM 1290 C CA . SER A 1 172 ? -0.442 3.083 -9.299 1.00 88.75 172 SER A CA 1
ATOM 1291 C C . SER A 1 172 ? -0.586 4.162 -10.378 1.00 88.75 172 SER A C 1
ATOM 1293 O O . SER A 1 172 ? -0.110 3.970 -11.496 1.00 88.75 172 SER A O 1
ATOM 1295 N N . PHE A 1 173 ? -1.219 5.299 -10.070 1.00 89.12 173 PHE A N 1
ATOM 1296 C CA . PHE A 1 173 ? -1.521 6.347 -11.043 1.00 89.12 173 PHE A CA 1
ATOM 1297 C C . PHE A 1 173 ? -0.274 6.878 -11.746 1.00 89.12 173 PHE A C 1
ATOM 1299 O O . PHE A 1 173 ? -0.224 6.895 -12.973 1.00 89.12 173 PHE A O 1
ATOM 1306 N N . TRP A 1 174 ? 0.747 7.264 -10.980 1.00 83.44 174 TRP A N 1
ATOM 1307 C CA . TRP A 1 174 ? 1.943 7.871 -11.555 1.00 83.44 174 TRP A CA 1
ATOM 1308 C C . TRP A 1 174 ? 2.744 6.896 -12.415 1.00 83.44 174 TRP A C 1
ATOM 1310 O O . TRP A 1 174 ? 3.197 7.260 -13.498 1.00 83.44 174 TRP A O 1
ATOM 1320 N N . TRP A 1 175 ? 2.852 5.641 -11.964 1.00 80.50 175 TRP A N 1
ATOM 1321 C CA . TRP A 1 175 ? 3.457 4.566 -12.744 1.00 80.50 175 TRP A CA 1
ATOM 1322 C C . TRP A 1 175 ? 2.813 4.498 -14.132 1.00 80.50 175 TRP A C 1
ATOM 1324 O O . TRP A 1 175 ? 3.482 4.650 -15.148 1.00 80.50 175 TRP A O 1
ATOM 1334 N N . TRP A 1 176 ? 1.487 4.378 -14.192 1.00 83.12 176 TRP A N 1
ATOM 1335 C CA . TRP A 1 176 ? 0.778 4.261 -15.465 1.00 83.12 176 TRP A CA 1
ATOM 1336 C C . TRP A 1 176 ? 0.733 5.548 -16.288 1.00 83.12 176 TRP A C 1
ATOM 1338 O O . TRP A 1 176 ? 0.661 5.474 -17.515 1.00 83.12 176 TRP A O 1
ATOM 1348 N N . LEU A 1 177 ? 0.820 6.713 -15.644 1.00 83.56 177 LEU A N 1
ATOM 1349 C CA . LEU A 1 177 ? 0.984 7.986 -16.337 1.00 83.56 177 LEU A CA 1
ATOM 1350 C C . LEU A 1 177 ? 2.316 8.024 -17.101 1.00 83.56 177 LEU A C 1
ATOM 1352 O O . LEU A 1 177 ? 2.326 8.382 -18.277 1.00 83.56 177 LEU A O 1
ATOM 1356 N N . ALA A 1 178 ? 3.412 7.579 -16.476 1.00 77.44 178 ALA A N 1
ATOM 1357 C CA . ALA A 1 178 ? 4.729 7.512 -17.111 1.00 77.44 178 ALA A CA 1
ATOM 1358 C C . ALA A 1 178 ? 4.763 6.533 -18.300 1.00 77.44 178 ALA A C 1
ATOM 1360 O O . ALA A 1 178 ? 5.399 6.807 -19.316 1.00 77.44 178 ALA A O 1
ATOM 1361 N N . PHE A 1 179 ? 4.023 5.422 -18.216 1.00 70.38 179 PHE A N 1
ATOM 1362 C CA . PHE A 1 179 ? 3.941 4.434 -19.297 1.00 70.38 179 PHE A CA 1
ATOM 1363 C C . PHE A 1 179 ? 2.950 4.795 -20.418 1.00 70.38 179 PHE A C 1
ATOM 1365 O O . PHE A 1 179 ? 2.930 4.087 -21.425 1.00 70.38 179 PHE A O 1
ATOM 1372 N N . LYS A 1 180 ? 2.176 5.890 -20.277 1.00 77.31 180 LYS A N 1
ATOM 1373 C CA . LYS A 1 180 ? 1.088 6.413 -21.145 1.00 77.31 180 LYS A CA 1
ATOM 1374 C C . LYS A 1 180 ? -0.343 5.891 -20.900 1.00 77.31 180 LYS A C 1
ATOM 1376 O O . LYS A 1 180 ? -1.250 6.730 -20.893 1.00 77.31 180 LYS A O 1
ATOM 1381 N N . PRO A 1 181 ? -0.640 4.590 -20.698 1.00 82.00 181 PRO A N 1
ATOM 1382 C CA . PRO A 1 181 ? -2.010 4.139 -20.482 1.00 82.00 181 PRO A CA 1
ATOM 1383 C C . PRO A 1 181 ? -2.409 4.309 -19.009 1.00 82.00 181 PRO A C 1
ATOM 1385 O O . PRO A 1 181 ? -2.564 3.344 -18.261 1.00 82.00 181 PRO A O 1
ATOM 1388 N N . TRP A 1 182 ? -2.602 5.565 -18.594 1.00 80.69 182 TRP A N 1
ATOM 1389 C CA . TRP A 1 182 ? -2.923 5.966 -17.217 1.00 80.69 182 TRP A CA 1
ATOM 1390 C C . TRP A 1 182 ? -4.116 5.209 -16.615 1.00 80.69 182 TRP A C 1
ATOM 1392 O O . TRP A 1 182 ? -4.149 4.962 -15.410 1.00 80.69 182 TRP A O 1
ATOM 1402 N N . TYR A 1 183 ? -5.086 4.797 -17.436 1.00 83.44 183 TYR A N 1
ATOM 1403 C CA . TYR A 1 183 ? -6.296 4.097 -17.003 1.00 83.44 183 TYR A CA 1
ATOM 1404 C C . TYR A 1 183 ? -6.026 2.681 -16.465 1.00 83.44 183 TYR A C 1
ATOM 1406 O O . TYR A 1 183 ? -6.851 2.155 -15.718 1.00 83.44 183 TYR A O 1
ATOM 1414 N N . PHE A 1 184 ? -4.858 2.078 -16.727 1.00 85.75 184 PHE A N 1
ATOM 1415 C CA . PHE A 1 184 ? -4.468 0.814 -16.082 1.00 85.75 184 PHE A CA 1
ATOM 1416 C C . PHE A 1 184 ? -4.163 0.947 -14.595 1.00 85.75 184 PHE A C 1
ATOM 1418 O O . PHE A 1 184 ? -4.207 -0.055 -13.879 1.00 85.75 184 PHE A O 1
ATOM 1425 N N . SER A 1 185 ? -3.978 2.170 -14.093 1.00 86.31 185 SER A N 1
ATOM 1426 C CA . SER A 1 185 ? -3.969 2.416 -12.650 1.00 86.31 185 SER A CA 1
ATOM 1427 C C . SER A 1 185 ? -5.262 1.962 -11.981 1.00 86.31 185 SER A C 1
ATOM 1429 O O . SER A 1 185 ? -5.226 1.402 -10.889 1.00 86.31 185 SER A O 1
ATOM 1431 N N . VAL A 1 186 ? -6.403 2.098 -12.664 1.00 91.38 186 VAL A N 1
ATOM 1432 C CA . VAL A 1 186 ? -7.686 1.622 -12.146 1.00 91.38 186 VAL A CA 1
ATOM 1433 C C . VAL A 1 186 ? -7.664 0.106 -12.007 1.00 91.38 186 VAL A C 1
ATOM 1435 O O . VAL A 1 186 ? -8.009 -0.414 -10.955 1.00 91.38 186 VAL A O 1
ATOM 1438 N N . LEU A 1 187 ? -7.206 -0.612 -13.032 1.00 92.25 187 LEU A N 1
ATOM 1439 C CA . LEU A 1 187 ? -7.208 -2.073 -13.031 1.00 92.25 187 LEU A CA 1
ATOM 1440 C C . LEU A 1 187 ? -6.213 -2.653 -12.008 1.00 92.25 187 LEU A C 1
ATOM 1442 O O . LEU A 1 187 ? -6.603 -3.411 -11.118 1.00 92.25 187 LEU A O 1
ATOM 1446 N N . HIS A 1 188 ? -4.938 -2.267 -12.100 1.00 91.06 188 HIS A N 1
ATOM 1447 C CA . HIS A 1 188 ? -3.872 -2.787 -11.234 1.00 91.06 188 HIS A CA 1
ATOM 1448 C C . HIS A 1 188 ? -4.028 -2.308 -9.787 1.00 91.06 188 HIS A C 1
ATOM 1450 O O . HIS A 1 188 ? -3.828 -3.061 -8.827 1.00 91.06 188 HIS A O 1
ATOM 1456 N N . GLY A 1 189 ? -4.406 -1.042 -9.622 1.00 93.62 189 GLY A N 1
ATOM 1457 C CA . GLY A 1 189 ? -4.635 -0.437 -8.324 1.00 93.62 189 GLY A CA 1
ATOM 1458 C C . GLY A 1 189 ? -5.850 -1.020 -7.615 1.00 93.62 189 GLY A C 1
ATOM 1459 O O . GLY A 1 189 ? -5.745 -1.387 -6.441 1.00 93.62 189 GLY A O 1
ATOM 1460 N N . ALA A 1 190 ? -6.981 -1.174 -8.312 1.00 96.56 190 ALA A N 1
ATOM 1461 C CA . ALA A 1 190 ? -8.198 -1.688 -7.695 1.00 96.56 190 ALA A CA 1
ATOM 1462 C C . ALA A 1 190 ? -8.043 -3.133 -7.226 1.00 96.56 190 ALA A C 1
ATOM 1464 O O . ALA A 1 190 ? -8.572 -3.465 -6.169 1.00 96.56 190 ALA A O 1
ATOM 1465 N N . ILE A 1 191 ? -7.315 -3.990 -7.946 1.00 96.31 191 ILE A N 1
ATOM 1466 C CA . ILE A 1 191 ? -7.162 -5.398 -7.553 1.00 96.31 191 ILE A CA 1
ATOM 1467 C C . ILE A 1 191 ? -6.311 -5.548 -6.306 1.00 96.31 191 ILE A C 1
ATOM 1469 O O . ILE A 1 191 ? -6.772 -6.138 -5.326 1.00 96.31 191 ILE A O 1
ATOM 1473 N N . TRP A 1 192 ? -5.112 -4.962 -6.294 1.00 97.06 192 TRP A N 1
ATOM 1474 C CA . TRP A 1 192 ? -4.284 -4.976 -5.092 1.00 97.06 192 TRP A CA 1
ATOM 1475 C C . TRP A 1 192 ? -5.015 -4.313 -3.919 1.00 97.06 192 TRP A C 1
ATOM 1477 O O . TRP A 1 192 ? -5.120 -4.891 -2.836 1.00 97.06 192 TRP A O 1
ATOM 1487 N N . GLY A 1 193 ? -5.605 -3.141 -4.155 1.00 97.44 193 GLY A N 1
ATOM 1488 C CA . GLY A 1 193 ? -6.327 -2.386 -3.143 1.00 97.44 193 GLY A CA 1
ATOM 1489 C C . GLY A 1 193 ? -7.521 -3.141 -2.555 1.00 97.44 193 GLY A C 1
ATOM 1490 O O . GLY A 1 193 ? -7.684 -3.187 -1.335 1.00 97.44 193 GLY A O 1
ATOM 1491 N N . SER A 1 194 ? -8.330 -3.787 -3.396 1.00 98.31 194 SER A N 1
ATOM 1492 C CA . SER A 1 194 ? -9.495 -4.571 -2.965 1.00 98.31 194 SER A CA 1
ATOM 1493 C C . SER A 1 194 ? -9.091 -5.767 -2.111 1.00 98.31 194 SER A C 1
ATOM 1495 O O . SER A 1 194 ? -9.726 -6.027 -1.087 1.00 98.31 194 SER A O 1
ATOM 1497 N N . LEU A 1 195 ? -8.011 -6.464 -2.485 1.00 98.31 195 LEU A N 1
ATOM 1498 C CA . LEU A 1 195 ? -7.468 -7.580 -1.710 1.00 98.31 195 LEU A CA 1
ATOM 1499 C C . LEU A 1 195 ? -6.963 -7.114 -0.341 1.00 98.31 195 LEU A C 1
ATOM 1501 O O . LEU A 1 195 ? -7.311 -7.713 0.679 1.00 98.31 195 LEU A O 1
ATOM 1505 N N . VAL A 1 196 ? -6.209 -6.011 -0.286 1.00 98.00 196 VAL A N 1
ATOM 1506 C CA . VAL A 1 196 ? -5.763 -5.419 0.986 1.00 98.00 196 VAL A CA 1
ATOM 1507 C C . VAL A 1 196 ? -6.962 -5.018 1.843 1.00 98.00 196 VAL A C 1
ATOM 1509 O O . VAL A 1 196 ? -7.017 -5.378 3.018 1.00 98.00 196 VAL A O 1
ATOM 1512 N N . GLY A 1 197 ? -7.959 -4.347 1.260 1.00 97.56 197 GLY A N 1
ATOM 1513 C CA . GLY A 1 197 ? -9.208 -3.992 1.932 1.00 97.56 197 GLY A CA 1
ATOM 1514 C C . GLY A 1 197 ? -9.917 -5.211 2.529 1.00 97.56 197 GLY A C 1
ATOM 1515 O O . GLY A 1 197 ? -10.250 -5.222 3.717 1.00 97.56 197 GLY A O 1
ATOM 1516 N N . TYR A 1 198 ? -10.077 -6.277 1.744 1.00 98.25 198 TYR A N 1
ATOM 1517 C CA . TYR A 1 198 ? -10.626 -7.548 2.216 1.00 98.25 198 TYR A CA 1
ATOM 1518 C C . TYR A 1 198 ? -9.813 -8.137 3.380 1.00 98.25 198 TYR A C 1
ATOM 1520 O O . TYR A 1 198 ? -10.389 -8.535 4.396 1.00 98.25 198 TYR A O 1
ATOM 1528 N N . GLY A 1 199 ? -8.480 -8.128 3.277 1.00 97.56 199 GLY A N 1
ATOM 1529 C CA . GLY A 1 199 ? -7.576 -8.572 4.338 1.00 97.56 199 GLY A CA 1
ATOM 1530 C C . GLY A 1 199 ? -7.776 -7.795 5.639 1.00 97.56 199 GLY A C 1
ATOM 1531 O O . GLY A 1 199 ? -7.899 -8.400 6.703 1.00 97.56 199 GLY A O 1
ATOM 1532 N N . VAL A 1 200 ? -7.895 -6.464 5.566 1.00 96.81 200 VAL A N 1
ATOM 1533 C CA . VAL A 1 200 ? -8.177 -5.617 6.737 1.00 96.81 200 VAL A CA 1
ATOM 1534 C C . VAL A 1 200 ? -9.535 -5.956 7.348 1.00 96.81 200 VAL A C 1
ATOM 1536 O O . VAL A 1 200 ? -9.615 -6.162 8.561 1.00 96.81 200 VAL A O 1
ATOM 1539 N N . TRP A 1 201 ? -10.585 -6.057 6.529 1.00 97.38 201 TRP A N 1
ATOM 1540 C CA . TRP A 1 201 ? -11.929 -6.399 6.999 1.00 97.38 201 TRP A CA 1
ATOM 1541 C C . TRP A 1 201 ? -11.943 -7.748 7.723 1.00 97.38 201 TRP A C 1
ATOM 1543 O O . TRP A 1 201 ? -12.386 -7.840 8.870 1.00 97.38 201 TRP A O 1
ATOM 1553 N N . LYS A 1 202 ? -11.409 -8.798 7.090 1.00 97.00 202 LYS A N 1
ATOM 1554 C CA . LYS A 1 202 ? -11.407 -10.152 7.654 1.00 97.00 202 LYS A CA 1
ATOM 1555 C C . LYS A 1 202 ? -10.592 -10.220 8.946 1.00 97.00 202 LYS A C 1
ATOM 1557 O O . LYS A 1 202 ? -11.031 -10.843 9.914 1.00 97.00 202 LYS A O 1
ATOM 1562 N N . SER A 1 203 ? -9.458 -9.525 8.994 1.00 95.25 203 SER A N 1
ATOM 1563 C CA . SER A 1 203 ? -8.631 -9.391 10.194 1.00 95.25 203 SER A CA 1
ATOM 1564 C C . SER A 1 203 ? -9.368 -8.718 11.354 1.00 95.25 203 SER A C 1
ATOM 1566 O O . SER A 1 203 ? -9.208 -9.133 12.502 1.00 95.25 203 SER A O 1
ATOM 1568 N N . GLN A 1 204 ? -10.210 -7.716 11.090 1.00 93.62 204 GLN A N 1
ATOM 1569 C CA . GLN A 1 204 ? -11.042 -7.100 12.128 1.00 93.62 204 GLN A CA 1
ATOM 1570 C C . GLN A 1 204 ? -12.133 -8.048 12.640 1.00 93.62 204 GLN A C 1
ATOM 1572 O O . GLN A 1 204 ? -12.326 -8.131 13.853 1.00 93.62 204 GLN A O 1
ATOM 1577 N N . GLN A 1 205 ? -12.798 -8.795 11.750 1.00 93.69 205 GLN A N 1
ATOM 1578 C CA . GLN A 1 205 ? -13.806 -9.791 12.146 1.00 93.69 205 GLN A CA 1
ATOM 1579 C C . GLN A 1 205 ? -13.204 -10.847 13.089 1.00 93.69 205 GLN A C 1
ATOM 1581 O O . GLN A 1 205 ? -13.770 -11.155 14.135 1.00 93.69 205 GLN A O 1
ATOM 1586 N N . GLN A 1 206 ? -12.005 -11.351 12.774 1.00 92.19 206 GLN A N 1
ATOM 1587 C CA . GLN A 1 206 ? -11.300 -12.327 13.616 1.00 92.19 206 GLN A CA 1
ATOM 1588 C C . GLN A 1 206 ? -10.968 -11.790 15.016 1.00 92.19 206 GLN A C 1
ATOM 1590 O O . GLN A 1 206 ? -11.052 -12.525 16.004 1.00 92.19 206 GLN A O 1
ATOM 1595 N N . LEU A 1 207 ? -10.583 -10.513 15.113 1.00 89.44 207 LEU A N 1
ATOM 1596 C CA . LEU A 1 207 ? -10.272 -9.882 16.396 1.00 89.44 207 LEU A CA 1
ATOM 1597 C C . LEU A 1 207 ? -11.513 -9.740 17.281 1.00 89.44 207 LEU A C 1
ATOM 1599 O O . LEU A 1 207 ? -11.393 -9.930 18.485 1.00 89.44 207 LEU A O 1
ATOM 1603 N N . GLN A 1 208 ? -12.680 -9.461 16.697 1.00 88.50 208 GLN A N 1
ATOM 1604 C CA . GLN A 1 208 ? -13.937 -9.329 17.440 1.00 88.50 208 GLN A CA 1
ATOM 1605 C C . GLN A 1 208 ? -14.404 -10.671 18.012 1.00 88.50 208 GLN A C 1
ATOM 1607 O O . GLN A 1 208 ? -14.697 -10.747 19.200 1.00 88.50 208 GLN A O 1
ATOM 1612 N N . HIS A 1 209 ? -14.382 -11.743 17.213 1.00 88.12 209 HIS A N 1
ATOM 1613 C CA . HIS A 1 209 ? -14.747 -13.083 17.695 1.00 88.12 209 HIS A CA 1
ATOM 1614 C C . HIS A 1 209 ? -13.846 -13.579 18.828 1.00 88.12 209 HIS A C 1
ATOM 1616 O O . HIS A 1 209 ? -14.294 -14.311 19.701 1.00 88.12 209 HIS A O 1
ATOM 1622 N N . SER A 1 210 ? -12.580 -13.161 18.837 1.00 86.75 210 SER A N 1
ATOM 1623 C CA . SER A 1 210 ? -11.630 -13.559 19.875 1.00 86.75 210 SER A CA 1
ATOM 1624 C C . SER A 1 210 ? -11.752 -12.767 21.185 1.00 86.75 210 SER A C 1
ATOM 1626 O O . SER A 1 210 ? -10.926 -12.973 22.070 1.00 86.75 210 SER A O 1
ATOM 1628 N N . SER A 1 211 ? -12.672 -11.804 21.269 1.00 82.44 211 SER A N 1
ATOM 1629 C CA . SER A 1 211 ? -12.954 -11.015 22.477 1.00 82.44 211 SER A CA 1
ATOM 1630 C C . SER A 1 211 ? -14.261 -11.426 23.159 1.00 82.44 211 SER A C 1
ATOM 1632 O O . SER A 1 211 ? -14.606 -10.850 24.184 1.00 82.44 211 SER A O 1
ATOM 1634 N N . SER A 1 212 ? -14.999 -12.377 22.580 1.00 81.69 212 SER A N 1
ATOM 1635 C CA . SER A 1 212 ? -16.262 -12.903 23.117 1.00 81.69 212 SER A CA 1
ATOM 1636 C C . SER A 1 212 ? -16.095 -14.204 23.912 1.00 81.69 212 SER A C 1
ATOM 1638 O O . SER A 1 212 ? -17.095 -14.760 24.356 1.00 81.69 212 SER A O 1
ATOM 1640 N N . TYR A 1 213 ? -14.856 -14.668 24.074 1.00 65.56 213 TYR A N 1
ATOM 1641 C CA . TYR A 1 213 ? -14.442 -15.806 24.895 1.00 65.56 213 TYR A CA 1
ATOM 1642 C C . TYR A 1 213 ? -13.413 -15.315 25.908 1.00 65.56 213 TYR A C 1
ATOM 1644 O O . TYR A 1 213 ? -13.428 -15.829 27.043 1.00 65.56 213 TYR A O 1
#

Sequence (213 aa):
MRARALGLIGLMGGVGGAINAWWCYAKFPVPSDVFSGQFTWHIVPAGAAHGALLALVGVGLAARLSKKPLWMRWVGVPVSGIICGWIPYIPISLYVSSVKLWSGDIAGLSREDILRALWPFRLELETLWTLFQAFGLAGSVFVLLAAACGLLKSRRLLTHVLIGAVSGCAGSFWWWLAFKPWYFSVLHGAIWGSLVGYGVWKSQQQLQHSSSY

Radius of gyration: 17.45 Å; chains: 1; bounding box: 45×34×51 Å